Protein AF-A0A846U2E6-F1 (afdb_monomer)

InterPro domains:
  IPR003760 ABC transporter substrate-binding protein PnrA-like [PF02608] (39-214)
  IPR050957 BMP Lipoprotein [PTHR34296] (27-213)

Nearest PDB structures (foldseek):
  3l6u-assembly1_B  TM=7.140E-01  e=3.338E-03  Exiguobacterium sibiricum 255-15
  6dsp-assembly2_B  TM=6.773E-01  e=1.179E-02  Clostridium saccharobutylicum DSM 13864
  2fn9-assembly2_B  TM=6.411E-01  e=2.735E-02  Thermotoga maritima MSB8
  8dht-assembly2_B  TM=3.449E-01  e=3.215E-01  Archaeoglobus fulgidus
  7qsv-assembly1_B  TM=4.356E-01  e=1.069E+00  synthetic construct

Structure (mmCIF, N/CA/C/O backbone):
data_AF-A0A846U2E6-F1
#
_entry.id   AF-A0A846U2E6-F1
#
loop_
_atom_site.group_PDB
_atom_site.id
_atom_site.type_symbol
_atom_site.label_atom_id
_atom_site.label_alt_id
_atom_site.label_comp_id
_atom_site.label_asym_id
_atom_site.label_entity_id
_atom_site.label_seq_id
_atom_site.pdbx_PDB_ins_code
_atom_site.Cartn_x
_atom_site.Cartn_y
_atom_site.Cartn_z
_atom_site.occupancy
_atom_site.B_iso_or_equiv
_atom_site.auth_seq_id
_atom_site.auth_comp_id
_atom_site.auth_asym_id
_atom_site.auth_atom_id
_atom_site.pdbx_PDB_model_num
ATOM 1 N N . MET A 1 1 ? -52.798 17.892 49.809 1.00 49.16 1 MET A N 1
ATOM 2 C CA . MET A 1 1 ? -51.931 18.280 48.667 1.00 49.16 1 MET A CA 1
ATOM 3 C C . MET A 1 1 ? -50.454 17.887 48.828 1.00 49.16 1 MET A C 1
ATOM 5 O O . MET A 1 1 ? -49.916 17.294 47.905 1.00 49.16 1 MET A O 1
ATOM 9 N N . ARG A 1 2 ? -49.798 18.09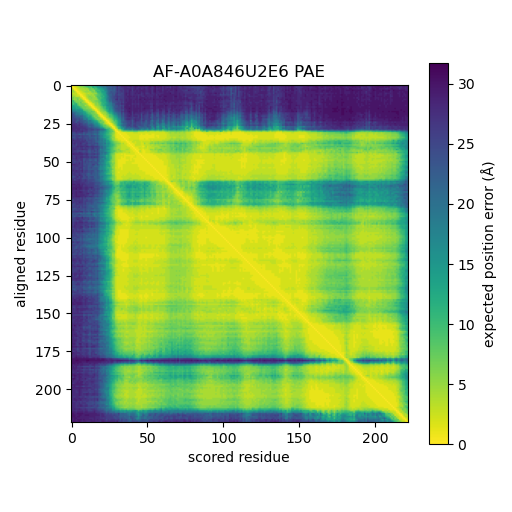0 49.987 1.00 46.62 2 ARG A N 1
ATOM 10 C CA . ARG A 1 2 ? -48.380 17.694 50.210 1.00 46.62 2 ARG A CA 1
ATOM 11 C C . ARG A 1 2 ? -48.045 16.201 50.017 1.00 46.62 2 ARG A C 1
ATOM 13 O O . ARG A 1 2 ? -46.915 15.882 49.673 1.00 46.62 2 ARG A O 1
ATOM 20 N N . LYS A 1 3 ? -49.000 15.287 50.231 1.00 46.47 3 LYS A N 1
ATOM 21 C CA . LYS A 1 3 ? -48.787 13.835 50.045 1.00 46.47 3 LYS A CA 1
ATOM 22 C C . LYS A 1 3 ? -48.850 13.397 48.571 1.00 46.47 3 LYS A C 1
ATOM 24 O O . LYS A 1 3 ? -48.149 12.470 48.199 1.00 46.47 3 LYS A O 1
ATOM 29 N N . ILE A 1 4 ? -49.607 14.113 47.735 1.00 55.41 4 ILE A N 1
ATOM 30 C CA . ILE A 1 4 ? -49.732 13.836 46.292 1.00 55.41 4 ILE A CA 1
ATOM 31 C C . ILE A 1 4 ? -48.474 14.316 45.550 1.00 55.41 4 ILE A C 1
ATOM 33 O O . ILE A 1 4 ? -47.939 13.599 44.71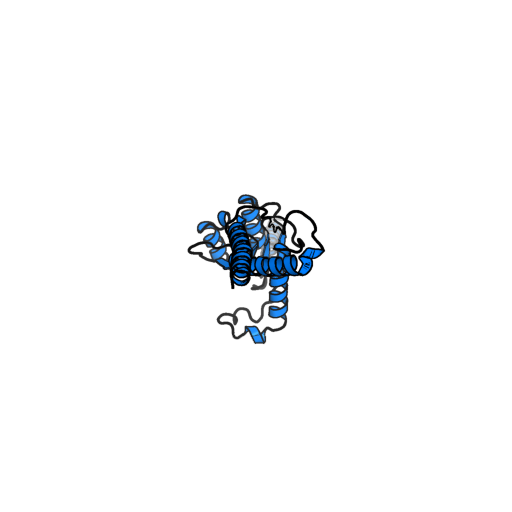3 1.00 55.41 4 ILE A O 1
ATOM 37 N N . PHE A 1 5 ? -47.917 15.467 45.946 1.00 53.50 5 PHE A N 1
ATOM 38 C CA . PHE A 1 5 ? -46.665 15.984 45.376 1.00 53.50 5 PHE A CA 1
ATOM 39 C C . PHE A 1 5 ? -45.440 15.093 45.654 1.00 53.50 5 PHE A C 1
ATOM 41 O O . PHE A 1 5 ? -44.561 14.990 44.805 1.00 53.50 5 PHE A O 1
ATOM 48 N N . LYS A 1 6 ? -45.392 14.404 46.806 1.00 52.31 6 LYS A N 1
ATOM 49 C CA . LYS A 1 6 ? -44.307 13.454 47.119 1.00 52.31 6 LYS A CA 1
ATOM 50 C C . LYS A 1 6 ? -44.370 12.171 46.283 1.00 52.31 6 LYS A C 1
ATOM 52 O O . LYS A 1 6 ? -43.321 11.624 45.965 1.00 52.31 6 LYS A O 1
ATOM 57 N N . LEU A 1 7 ? -45.572 11.722 45.916 1.00 51.53 7 LEU A N 1
ATOM 58 C CA . LEU A 1 7 ? -45.792 10.547 45.060 1.00 51.53 7 LEU A CA 1
ATOM 59 C C . LEU A 1 7 ? -45.464 10.835 43.584 1.00 51.53 7 LEU A C 1
ATOM 61 O O . LEU A 1 7 ? -44.886 9.989 42.903 1.00 51.53 7 LEU A O 1
ATOM 65 N N . LEU A 1 8 ? -45.746 12.052 43.102 1.00 52.00 8 LEU A N 1
ATOM 66 C CA . LEU A 1 8 ? -45.349 12.471 41.753 1.00 52.00 8 LEU A CA 1
ATOM 67 C C . LEU A 1 8 ? -43.832 12.687 41.612 1.00 52.00 8 LEU A C 1
ATOM 69 O O . LEU A 1 8 ? -43.279 12.363 40.564 1.00 52.00 8 LEU A O 1
ATOM 73 N N . SER A 1 9 ? -43.129 13.152 42.655 1.00 52.81 9 SER A N 1
ATOM 74 C CA . SER A 1 9 ? -41.672 13.359 42.570 1.00 52.81 9 SER A CA 1
ATOM 75 C C . SER A 1 9 ? -40.858 12.060 42.638 1.00 52.81 9 SER A C 1
ATOM 77 O O . SER A 1 9 ? -39.769 12.005 42.078 1.00 52.81 9 SER A O 1
ATOM 79 N N . THR A 1 10 ? -41.364 11.005 43.289 1.00 49.44 10 THR A N 1
ATOM 80 C CA . THR A 1 10 ? -40.702 9.681 43.296 1.00 49.44 10 THR A CA 1
ATOM 81 C C . THR A 1 10 ? -40.944 8.903 42.004 1.00 49.44 10 THR A C 1
ATOM 83 O O . THR A 1 10 ? -40.082 8.134 41.587 1.00 49.44 10 THR A O 1
ATOM 86 N N . SER A 1 11 ? -42.062 9.157 41.319 1.00 49.09 11 SER A N 1
ATOM 87 C CA . SER A 1 11 ? -42.380 8.504 40.042 1.00 49.09 11 SER A CA 1
ATOM 88 C C . SER A 1 11 ? -41.554 9.053 38.867 1.00 49.09 11 SER A C 1
ATOM 90 O O . SER A 1 11 ? -41.282 8.321 37.922 1.00 49.09 11 SER A O 1
ATOM 92 N N . LEU A 1 12 ? -41.084 10.307 38.936 1.00 50.22 12 LEU A N 1
ATOM 93 C CA . LEU A 1 12 ? -40.265 10.918 37.875 1.00 50.22 12 LEU A CA 1
ATOM 94 C C . LEU A 1 12 ? -38.784 10.484 37.904 1.00 50.22 12 LEU A C 1
ATOM 96 O O . LEU A 1 12 ? -38.101 10.547 36.884 1.00 50.22 12 LEU A O 1
ATOM 100 N N . VAL A 1 13 ? -38.285 10.026 39.059 1.00 50.12 13 VAL A N 1
ATOM 101 C CA . VAL A 1 13 ? -36.900 9.533 39.212 1.00 50.12 13 VAL A CA 1
ATOM 102 C C . VAL A 1 13 ? -36.778 8.062 38.797 1.00 50.12 13 VAL A C 1
ATOM 104 O O . VAL A 1 13 ? -35.720 7.647 38.341 1.00 50.12 13 VAL A O 1
ATOM 107 N N . LEU A 1 14 ? -37.865 7.285 38.865 1.00 47.09 14 LEU A N 1
ATOM 108 C CA . LEU A 1 14 ? -37.882 5.873 38.456 1.00 47.09 14 LEU A CA 1
ATOM 109 C C . LEU A 1 14 ? -38.131 5.654 36.953 1.00 47.09 14 LEU A C 1
ATOM 111 O O . LEU A 1 14 ? -37.954 4.540 36.471 1.00 47.09 14 LEU A O 1
ATOM 115 N N . LEU A 1 15 ? -38.508 6.697 36.205 1.00 47.62 15 LEU A N 1
ATOM 116 C CA . LEU A 1 15 ? -38.723 6.627 34.751 1.00 47.62 15 LEU A CA 1
ATOM 117 C C . LEU A 1 15 ? -37.489 7.011 33.914 1.00 47.62 15 LEU A C 1
ATOM 119 O O . LEU A 1 15 ? -37.517 6.842 32.701 1.00 47.62 15 LEU A O 1
ATOM 123 N N . ASN A 1 16 ? -36.402 7.485 34.535 1.00 48.28 16 ASN A N 1
ATOM 124 C CA . ASN A 1 16 ? -35.170 7.876 33.831 1.00 48.28 16 ASN A CA 1
ATOM 125 C C . 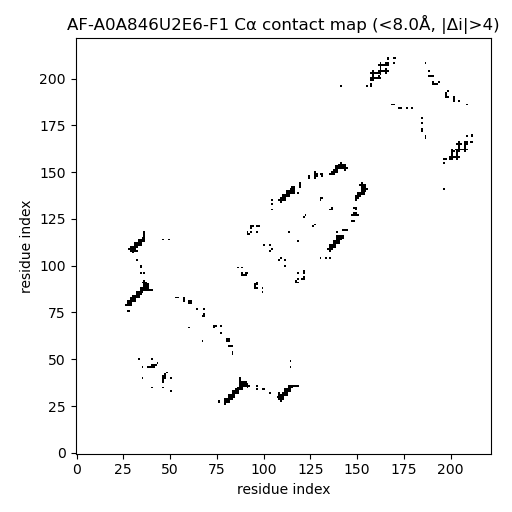ASN A 1 16 ? -34.015 6.865 33.970 1.00 48.28 16 ASN A C 1
ATOM 127 O O . ASN A 1 16 ? -32.921 7.116 33.471 1.00 48.28 16 ASN A O 1
ATOM 131 N N . SER A 1 17 ? -34.228 5.722 34.627 1.00 48.72 17 SER A N 1
ATOM 132 C CA . SER A 1 17 ? -33.143 4.786 34.968 1.00 48.72 17 SER A CA 1
ATOM 133 C C . SER A 1 17 ? -32.901 3.665 33.954 1.00 48.72 17 SER A C 1
ATOM 135 O O . SER A 1 17 ? -31.976 2.881 34.149 1.00 48.72 17 SER A O 1
ATOM 137 N N . SER A 1 18 ? -33.693 3.553 32.885 1.00 46.00 18 SER A N 1
ATOM 138 C CA . SER A 1 18 ? -33.676 2.337 32.063 1.00 46.00 18 SER A CA 1
ATOM 139 C C . SER A 1 18 ? -33.960 2.623 30.594 1.00 46.00 18 SER A C 1
ATOM 141 O O . SER A 1 18 ? -35.022 2.266 30.116 1.00 46.00 18 SER A O 1
ATOM 143 N N . ILE A 1 19 ? -33.038 3.302 29.908 1.00 49.22 19 ILE A N 1
ATOM 144 C CA . ILE A 1 19 ? -32.573 3.041 28.527 1.00 49.22 19 ILE A CA 1
ATOM 145 C C . ILE A 1 19 ? -31.334 3.942 28.357 1.00 49.22 19 ILE A C 1
ATOM 147 O O . ILE A 1 19 ? -31.306 4.903 27.598 1.00 49.22 19 ILE A O 1
ATOM 151 N N . VAL A 1 20 ? -30.253 3.647 29.081 1.00 47.56 20 VAL A N 1
ATOM 152 C CA . VAL A 1 20 ? -28.963 3.760 28.400 1.00 47.56 20 VAL A CA 1
ATOM 153 C C . VAL A 1 20 ? -28.915 2.470 27.607 1.00 47.56 20 VAL A C 1
ATOM 155 O O . VAL A 1 20 ? -28.553 1.420 28.133 1.00 47.56 20 VAL A O 1
ATOM 158 N N . LEU A 1 21 ? -29.377 2.527 26.355 1.00 42.00 21 LEU A N 1
ATOM 159 C CA . LEU A 1 21 ? -28.890 1.612 25.335 1.00 42.00 21 LEU A CA 1
ATOM 160 C C . LEU A 1 21 ? -27.384 1.877 25.284 1.00 42.00 21 LEU A C 1
ATOM 162 O O . LEU A 1 21 ? -26.895 2.648 24.463 1.00 42.00 21 LEU A O 1
ATOM 166 N N . VAL A 1 22 ? -26.644 1.264 26.212 1.00 47.69 22 VAL A N 1
ATOM 167 C CA . VAL A 1 22 ? -25.270 0.877 25.963 1.00 47.69 22 VAL A CA 1
ATOM 168 C C . VAL A 1 22 ? -25.448 -0.028 24.770 1.00 47.69 22 VAL A C 1
ATOM 170 O O . VAL A 1 22 ? -25.875 -1.173 24.912 1.00 47.69 22 VAL A O 1
ATOM 173 N N . GLY A 1 23 ? -25.311 0.557 23.581 1.00 38.62 23 GLY A N 1
ATOM 174 C CA . GLY A 1 23 ? -25.328 -0.177 22.344 1.00 38.62 23 GLY A CA 1
ATOM 175 C C . GLY A 1 23 ? -24.228 -1.197 22.507 1.00 38.62 23 GLY A C 1
ATOM 176 O O . GLY A 1 23 ? -23.053 -0.870 22.357 1.00 38.62 23 GLY A O 1
ATOM 177 N N . CYS A 1 24 ? -24.615 -2.410 22.890 1.00 41.31 24 CYS A N 1
ATOM 178 C CA . CYS A 1 24 ? -23.795 -3.588 22.794 1.00 41.31 24 CYS A CA 1
ATOM 179 C C . CYS A 1 24 ? -23.629 -3.763 21.287 1.00 41.31 24 CYS A C 1
ATOM 181 O O . CYS A 1 24 ? -24.402 -4.454 20.629 1.00 41.31 24 CYS A O 1
ATOM 183 N N . ARG A 1 25 ? -22.721 -2.969 20.702 1.00 46.69 25 ARG A N 1
ATOM 184 C CA . ARG A 1 25 ? -22.294 -3.149 19.328 1.00 46.69 25 ARG A CA 1
ATOM 185 C C . ARG A 1 25 ? -21.720 -4.555 19.344 1.00 46.69 25 ARG A C 1
ATOM 187 O O . ARG A 1 25 ? -20.780 -4.768 20.116 1.00 46.69 25 ARG A O 1
ATOM 194 N N . PRO A 1 26 ? -22.292 -5.510 18.592 1.00 45.91 26 PRO A N 1
ATOM 195 C CA . PRO A 1 26 ? -21.681 -6.819 18.477 1.00 45.91 26 PRO A CA 1
ATOM 196 C C . PRO A 1 26 ? -20.232 -6.560 18.089 1.00 45.91 26 PRO A C 1
ATOM 198 O O . PRO A 1 26 ? -19.958 -5.877 17.101 1.00 45.91 26 PRO A O 1
ATOM 201 N N . THR A 1 27 ? -19.307 -6.966 18.950 1.00 46.72 27 THR A N 1
ATOM 202 C CA . THR A 1 27 ? -17.883 -6.816 18.690 1.00 46.72 27 THR A CA 1
ATOM 203 C C . THR A 1 27 ? -17.609 -7.634 17.445 1.00 46.72 27 THR A C 1
ATOM 205 O O . THR A 1 27 ? -17.691 -8.853 17.493 1.00 46.72 27 THR A O 1
ATOM 208 N N . THR A 1 28 ? -17.405 -6.960 16.320 1.00 51.75 28 THR A N 1
ATOM 209 C CA . THR A 1 28 ? -16.946 -7.550 15.067 1.00 51.75 28 THR A CA 1
ATOM 210 C C . THR A 1 28 ? -15.437 -7.331 14.970 1.00 51.75 28 THR A C 1
ATOM 212 O O . THR A 1 28 ? -14.991 -6.217 15.245 1.00 51.75 28 THR A O 1
ATOM 215 N N . LEU A 1 29 ? -14.661 -8.300 14.463 1.00 54.62 29 LEU A N 1
ATOM 216 C CA . LEU A 1 29 ? -13.353 -8.042 13.825 1.00 54.62 29 LEU A CA 1
ATOM 217 C C . LEU A 1 29 ? -13.510 -6.932 12.817 1.00 54.62 29 LEU A C 1
ATOM 219 O O . LEU A 1 29 ? -12.576 -6.213 12.510 1.00 54.62 29 LEU A O 1
ATOM 223 N N . GLY A 1 30 ? -14.656 -6.974 12.149 1.00 60.66 30 GLY A N 1
ATOM 224 C CA . GLY A 1 30 ? -14.703 -6.797 10.726 1.00 60.66 30 GLY A CA 1
ATOM 225 C C . GLY A 1 30 ? -14.871 -5.377 10.285 1.00 60.66 30 GLY A C 1
ATOM 226 O O . GLY A 1 30 ? -15.331 -5.181 9.183 1.00 60.66 30 GLY A O 1
ATOM 227 N N . GLU A 1 31 ? -14.594 -4.383 11.108 1.00 86.88 31 GLU A N 1
ATOM 228 C CA . GLU A 1 31 ? -14.621 -3.014 10.614 1.00 86.88 31 GLU A CA 1
ATOM 229 C C . GLU A 1 31 ? -13.217 -2.686 10.104 1.00 86.88 31 GLU A C 1
ATOM 231 O O . GLU A 1 31 ? -12.382 -2.151 10.839 1.00 86.88 31 GLU A O 1
ATOM 236 N N . ILE A 1 32 ? -12.953 -3.073 8.853 1.00 93.81 32 ILE A N 1
ATOM 237 C CA . ILE A 1 32 ? -11.749 -2.687 8.119 1.00 93.81 32 ILE A CA 1
ATOM 238 C C . ILE A 1 32 ? -12.026 -1.342 7.459 1.00 93.81 32 ILE A C 1
ATOM 240 O O . ILE A 1 32 ? -13.013 -1.181 6.739 1.00 93.81 32 ILE A O 1
ATOM 244 N N . TRP A 1 33 ? -11.156 -0.375 7.714 1.00 97.31 33 TRP A N 1
ATOM 245 C CA . TRP A 1 33 ? -11.255 0.963 7.154 1.00 97.31 33 TRP A CA 1
ATOM 246 C C . TRP A 1 33 ? -10.040 1.257 6.293 1.00 97.31 33 TRP A C 1
ATOM 248 O O . TRP A 1 33 ? -8.928 1.274 6.804 1.00 97.31 33 TRP A O 1
ATOM 258 N N . ILE A 1 34 ? -10.246 1.522 5.009 1.00 97.94 34 ILE A N 1
ATOM 259 C CA . ILE A 1 34 ? -9.193 2.066 4.149 1.00 97.94 34 ILE A CA 1
ATOM 260 C C . ILE A 1 34 ? -9.187 3.583 4.293 1.00 97.94 34 ILE A C 1
ATOM 262 O O . ILE A 1 34 ? -10.234 4.224 4.230 1.00 97.94 34 ILE A O 1
ATOM 266 N N . ILE A 1 35 ? -8.016 4.175 4.461 1.00 98.12 35 ILE A N 1
ATOM 267 C CA . ILE A 1 35 ? -7.840 5.622 4.443 1.00 98.12 35 ILE A CA 1
ATOM 268 C C . ILE A 1 35 ? -6.746 5.917 3.429 1.00 98.12 35 ILE A C 1
ATOM 270 O O . ILE A 1 35 ? -5.630 5.423 3.580 1.00 98.12 35 ILE A O 1
ATOM 274 N N . THR A 1 36 ? -7.086 6.680 2.391 1.00 97.56 36 THR A N 1
ATOM 275 C CA . THR A 1 36 ? -6.106 7.137 1.397 1.00 97.56 36 THR A CA 1
ATOM 276 C C . THR A 1 36 ? -5.360 8.362 1.909 1.00 97.56 36 THR A C 1
ATOM 278 O O . THR A 1 36 ? -5.870 9.094 2.757 1.00 97.56 36 THR A O 1
ATOM 281 N N . GLU A 1 37 ? -4.183 8.642 1.359 1.00 93.75 37 GLU A N 1
ATOM 282 C CA . GLU A 1 37 ? -3.460 9.898 1.603 1.00 93.75 37 GLU A CA 1
ATOM 283 C C . GLU A 1 37 ? -3.847 11.046 0.652 1.00 93.75 37 GLU A C 1
ATOM 285 O O . GLU A 1 37 ? -3.135 12.045 0.539 1.00 93.75 37 GLU A O 1
ATOM 290 N N . GLY A 1 38 ? -4.953 10.889 -0.074 1.00 92.25 38 GLY A N 1
ATOM 291 C CA . GLY A 1 38 ? -5.354 11.758 -1.176 1.00 92.25 38 GLY A CA 1
ATOM 292 C C . GLY A 1 38 ? -5.791 10.963 -2.406 1.00 92.25 38 GLY A C 1
ATOM 293 O O . GLY A 1 38 ? -5.923 9.736 -2.366 1.00 92.25 38 GLY A O 1
ATOM 294 N N . GLY A 1 39 ? -5.989 11.678 -3.514 1.00 90.12 39 GLY A N 1
ATOM 295 C CA . GLY A 1 39 ? -6.326 11.089 -4.810 1.00 90.12 39 GLY A CA 1
ATOM 296 C C . GLY A 1 39 ? -7.768 10.586 -4.915 1.00 90.12 39 GLY A C 1
ATOM 297 O O . GLY A 1 39 ? -8.646 11.000 -4.162 1.00 90.12 39 GLY A O 1
ATOM 298 N N . ASP A 1 40 ? -7.996 9.707 -5.890 1.00 90.50 40 ASP A N 1
ATOM 299 C CA . ASP A 1 40 ? -9.271 9.022 -6.120 1.00 90.50 40 ASP A CA 1
ATOM 300 C C . ASP A 1 40 ? -9.127 7.548 -5.720 1.00 90.50 40 ASP A C 1
ATOM 302 O O . ASP A 1 40 ? -8.053 6.965 -5.853 1.00 90.50 40 ASP A O 1
ATOM 306 N N . LEU A 1 41 ? -10.203 6.947 -5.222 1.00 88.50 41 LEU A N 1
ATOM 307 C CA . LEU A 1 41 ? -10.264 5.522 -4.916 1.00 88.50 41 LEU A CA 1
ATOM 308 C C . LEU A 1 41 ? -10.341 4.662 -6.188 1.00 88.50 41 LEU A C 1
ATOM 310 O O . LEU A 1 41 ? -9.969 3.496 -6.156 1.00 88.50 41 LEU A O 1
ATOM 314 N N . PHE A 1 42 ? -10.800 5.237 -7.304 1.00 91.25 42 PHE A N 1
ATOM 315 C CA . PHE A 1 42 ? -10.941 4.564 -8.601 1.00 91.25 42 PHE A CA 1
ATOM 316 C C . PHE A 1 42 ? -9.909 5.064 -9.621 1.00 91.25 42 PHE A C 1
ATOM 318 O O . PHE A 1 42 ? -10.195 5.231 -10.809 1.00 91.25 42 PHE A O 1
ATOM 325 N N . ASP A 1 43 ? -8.690 5.321 -9.145 1.00 88.69 43 ASP A N 1
ATOM 326 C CA . ASP A 1 43 ? -7.575 5.885 -9.914 1.00 88.69 43 ASP A CA 1
ATOM 327 C C . ASP A 1 43 ? -6.999 4.948 -10.994 1.00 88.69 43 ASP A C 1
ATOM 329 O O . ASP A 1 43 ? -6.086 5.346 -11.721 1.00 88.69 43 ASP A O 1
ATOM 333 N N . LYS A 1 44 ? -7.523 3.717 -11.129 1.00 92.56 44 LYS A N 1
ATOM 334 C CA . LYS A 1 44 ? -6.996 2.644 -11.995 1.00 92.56 44 LYS A CA 1
ATOM 335 C C . LYS A 1 44 ? -5.531 2.305 -11.715 1.00 92.56 44 LYS A C 1
ATOM 337 O O . LYS A 1 44 ? -4.835 1.788 -12.590 1.00 92.56 44 LYS A O 1
ATOM 342 N N . ALA A 1 45 ? -5.066 2.620 -10.512 1.00 90.25 45 ALA A N 1
ATOM 343 C CA . ALA A 1 45 ? -3.688 2.483 -10.097 1.00 90.25 45 ALA A CA 1
ATOM 344 C C . ALA A 1 45 ? -3.643 2.066 -8.622 1.00 90.25 45 ALA A C 1
ATOM 346 O O . ALA A 1 45 ? -4.173 1.019 -8.257 1.00 90.25 45 ALA A O 1
ATOM 347 N N . PHE A 1 46 ? -2.959 2.835 -7.781 1.00 92.00 46 PHE A N 1
ATOM 348 C CA . PHE A 1 46 ? -2.562 2.405 -6.450 1.00 92.00 46 PHE A CA 1
ATOM 349 C C . PHE A 1 46 ? -3.748 2.279 -5.489 1.00 92.00 46 PHE A C 1
ATOM 351 O O . PHE A 1 46 ? -3.934 1.222 -4.884 1.00 92.00 46 PHE A O 1
ATOM 358 N N . ASN A 1 47 ? -4.577 3.321 -5.370 1.00 94.44 47 ASN A N 1
ATOM 359 C CA . ASN A 1 47 ? -5.680 3.317 -4.407 1.00 94.44 47 ASN A CA 1
ATOM 360 C C . ASN A 1 47 ? -6.732 2.262 -4.763 1.00 94.44 47 ASN A C 1
ATOM 362 O O . ASN A 1 47 ? -7.250 1.583 -3.872 1.00 94.44 47 ASN A O 1
ATOM 366 N N . GLN A 1 48 ? -7.009 2.090 -6.058 1.00 96.19 48 GLN A N 1
ATOM 367 C CA . GLN A 1 48 ? -7.946 1.074 -6.523 1.00 96.19 48 GLN A CA 1
ATOM 368 C C . GLN A 1 48 ? -7.462 -0.341 -6.180 1.00 96.19 48 GLN A C 1
ATOM 370 O O . GLN A 1 48 ? -8.249 -1.141 -5.684 1.00 96.19 48 GLN A O 1
ATOM 375 N N . GLN A 1 49 ? -6.171 -0.639 -6.354 1.00 96.06 49 GLN A N 1
ATOM 376 C CA . GLN A 1 49 ? -5.614 -1.952 -6.003 1.00 96.06 49 GLN A CA 1
ATOM 377 C C . GLN A 1 49 ? -5.691 -2.241 -4.497 1.00 96.06 49 GLN A C 1
ATOM 379 O O . GLN A 1 49 ? -5.962 -3.372 -4.093 1.00 96.06 49 GLN A O 1
ATOM 384 N N . VAL A 1 50 ? -5.515 -1.221 -3.647 1.00 96.62 50 VAL A N 1
ATOM 385 C CA . VAL A 1 50 ? -5.716 -1.370 -2.196 1.00 96.62 50 VAL A CA 1
ATOM 386 C C . VAL A 1 50 ? -7.176 -1.696 -1.871 1.00 96.62 50 VAL A C 1
ATOM 388 O O . VAL A 1 50 ? -7.434 -2.571 -1.037 1.00 96.62 50 VAL A O 1
ATOM 391 N N . LEU A 1 51 ? -8.131 -1.024 -2.524 1.00 96.19 51 LEU A N 1
ATOM 392 C CA . LEU A 1 51 ? -9.555 -1.308 -2.354 1.00 96.19 51 LEU A CA 1
ATOM 393 C C . LEU A 1 51 ? -9.897 -2.732 -2.795 1.00 96.19 51 LEU A C 1
ATOM 395 O O . LEU A 1 51 ? -10.472 -3.479 -2.006 1.00 96.19 51 LEU A O 1
ATOM 399 N N . GLU A 1 52 ? -9.529 -3.099 -4.020 1.00 96.88 52 GLU A N 1
ATOM 400 C CA . GLU A 1 52 ? -9.856 -4.392 -4.625 1.00 96.88 52 GLU A CA 1
ATOM 401 C C . GLU A 1 52 ? -9.269 -5.554 -3.818 1.00 96.88 52 GLU A C 1
ATOM 403 O O . GLU A 1 52 ? -9.995 -6.480 -3.467 1.00 96.88 52 GLU A O 1
ATOM 408 N N . GLY A 1 53 ? -7.994 -5.478 -3.420 1.00 95.19 53 GLY A N 1
ATOM 409 C CA . GLY A 1 53 ? -7.378 -6.518 -2.588 1.00 95.19 53 GLY A CA 1
ATOM 410 C C . GLY A 1 53 ? -8.034 -6.647 -1.209 1.00 95.19 53 GLY A C 1
ATOM 411 O O . GLY A 1 53 ? -8.172 -7.745 -0.669 1.00 95.19 53 GLY A O 1
ATOM 412 N N . SER A 1 54 ? -8.495 -5.533 -0.637 1.00 94.69 54 SER A N 1
ATOM 413 C CA . SER A 1 54 ? -9.208 -5.561 0.642 1.00 94.69 54 SER A CA 1
ATOM 414 C C . SER A 1 54 ? -10.638 -6.102 0.499 1.00 94.69 54 SER A C 1
ATOM 416 O O . SER A 1 54 ? -11.133 -6.765 1.411 1.00 94.69 54 SER A O 1
ATOM 418 N N . GLN A 1 55 ? -11.307 -5.838 -0.626 1.00 94.69 55 GLN A N 1
ATOM 419 C CA . GLN A 1 55 ? -12.616 -6.409 -0.951 1.00 94.69 55 GLN A CA 1
ATOM 420 C C . GLN A 1 55 ? -12.515 -7.919 -1.161 1.00 94.69 55 GLN A C 1
ATOM 422 O O . GLN A 1 55 ? -13.264 -8.655 -0.522 1.00 94.69 55 GLN A O 1
ATOM 427 N N . ASP A 1 56 ? -11.538 -8.373 -1.946 1.00 93.62 56 ASP A N 1
ATOM 428 C CA . ASP A 1 56 ? -11.263 -9.795 -2.172 1.00 93.62 56 ASP A CA 1
ATOM 429 C C . ASP A 1 56 ? -10.996 -10.534 -0.853 1.00 93.62 56 ASP A C 1
ATOM 431 O O . ASP A 1 56 ? -11.568 -11.599 -0.597 1.00 93.62 56 ASP A O 1
ATOM 435 N N . PHE A 1 57 ? -10.223 -9.923 0.057 1.00 90.12 57 PHE A N 1
ATOM 436 C CA . PHE A 1 57 ? -10.050 -10.457 1.407 1.00 90.12 57 PHE A CA 1
ATOM 437 C C . PHE A 1 57 ? -11.384 -10.588 2.145 1.00 90.12 57 PHE A C 1
ATOM 439 O O . PHE A 1 57 ? -11.660 -11.645 2.703 1.00 90.12 57 PHE A O 1
ATOM 446 N N . VAL A 1 58 ? -12.217 -9.542 2.179 1.00 90.62 58 VAL A N 1
ATOM 447 C CA . VAL A 1 58 ? -13.501 -9.567 2.900 1.00 90.62 58 VAL A CA 1
ATOM 448 C C . VAL A 1 58 ? -14.459 -10.604 2.314 1.00 90.62 58 VAL A C 1
ATOM 450 O O . VAL A 1 58 ? -15.127 -11.314 3.069 1.00 90.62 58 VAL A O 1
ATOM 453 N N . GLU A 1 59 ? -14.529 -10.708 0.990 1.00 90.88 59 GLU A N 1
ATOM 454 C CA . GLU A 1 59 ? -15.355 -11.686 0.284 1.00 90.88 59 GLU A CA 1
ATOM 455 C C . GLU A 1 59 ? -14.891 -13.108 0.589 1.00 90.88 59 GLU A C 1
ATOM 457 O O . GLU A 1 59 ? -15.676 -13.921 1.085 1.00 90.88 59 GLU A O 1
ATOM 462 N N . THR A 1 60 ? -13.598 -13.377 0.408 1.00 87.06 60 THR A N 1
ATOM 463 C CA . THR A 1 60 ? -12.985 -14.673 0.713 1.00 87.06 60 THR A CA 1
ATOM 464 C C . THR A 1 60 ? -13.154 -15.031 2.185 1.00 87.06 60 THR A C 1
ATOM 466 O O . THR A 1 60 ? -13.532 -16.158 2.508 1.00 87.06 60 THR A O 1
ATOM 469 N N . PHE A 1 61 ? -12.936 -14.069 3.083 1.00 85.25 61 PHE A N 1
ATOM 470 C CA . PHE A 1 61 ? -13.067 -14.253 4.523 1.00 85.25 61 PHE A CA 1
ATOM 471 C C . PHE A 1 61 ? -14.488 -14.655 4.909 1.00 85.25 61 PHE A C 1
ATOM 473 O O . PHE A 1 61 ? -14.697 -15.564 5.710 1.00 85.25 61 PHE A O 1
ATOM 480 N N . ASN A 1 62 ? -15.485 -13.974 4.346 1.00 87.25 62 ASN A N 1
ATOM 481 C CA . ASN A 1 62 ? -16.878 -14.232 4.675 1.00 87.25 62 ASN A CA 1
ATOM 482 C C . ASN A 1 62 ? -17.406 -15.520 4.030 1.00 87.25 62 ASN A C 1
ATOM 484 O O . ASN A 1 62 ? -18.229 -16.188 4.657 1.00 87.25 62 ASN A O 1
ATOM 488 N N . ALA A 1 63 ? -16.944 -15.864 2.824 1.00 87.81 63 ALA A N 1
ATOM 489 C CA . ALA A 1 63 ? -17.382 -17.046 2.085 1.00 87.81 63 ALA A CA 1
ATOM 490 C C . ALA A 1 63 ? -16.723 -18.347 2.573 1.00 87.81 63 ALA A C 1
ATOM 492 O O . ALA A 1 63 ? -17.384 -19.379 2.638 1.00 87.81 63 ALA A O 1
ATOM 493 N N . ASN A 1 64 ? -15.440 -18.307 2.947 1.00 81.56 64 ASN A N 1
ATOM 494 C CA . ASN A 1 64 ? -14.620 -19.501 3.180 1.00 81.56 64 ASN A CA 1
ATOM 495 C C . ASN A 1 64 ? -14.098 -19.589 4.619 1.00 81.56 64 ASN A C 1
ATOM 497 O O . ASN A 1 64 ? -12.907 -19.801 4.851 1.00 81.56 64 ASN A O 1
ATOM 501 N N . ARG A 1 65 ? -14.989 -19.449 5.608 1.00 74.50 65 ARG A N 1
ATOM 502 C CA . ARG A 1 65 ? -14.611 -19.404 7.035 1.00 74.50 65 ARG A CA 1
ATOM 503 C C . ARG A 1 65 ? -13.872 -20.639 7.549 1.00 74.50 65 ARG A C 1
ATOM 505 O O . ARG A 1 65 ? -13.073 -20.522 8.472 1.00 74.50 65 ARG A O 1
ATOM 512 N N . GLU A 1 66 ? -14.114 -21.799 6.950 1.00 72.19 66 GLU A N 1
ATOM 513 C CA . GLU A 1 66 ? -13.425 -23.050 7.293 1.00 72.19 66 GLU A CA 1
ATOM 514 C C . GLU A 1 66 ? -11.975 -23.090 6.783 1.00 72.19 66 GLU A C 1
ATOM 516 O O . GLU A 1 66 ? -11.122 -23.737 7.380 1.00 72.19 66 GLU A O 1
ATOM 521 N N . VAL A 1 67 ? -11.647 -22.371 5.703 1.00 67.88 67 VAL A N 1
ATOM 522 C CA . VAL A 1 67 ? -10.272 -22.337 5.167 1.00 67.88 67 VAL A CA 1
ATOM 523 C C . VAL A 1 67 ? -9.354 -21.540 6.095 1.00 67.88 67 VAL A C 1
ATOM 525 O O . VAL A 1 67 ? -8.203 -21.906 6.334 1.00 67.88 67 VAL A O 1
ATOM 528 N N . ILE A 1 68 ? -9.888 -20.463 6.662 1.00 70.62 68 ILE A N 1
ATOM 529 C CA . ILE A 1 68 ? -9.181 -19.550 7.565 1.00 70.62 68 ILE A CA 1
ATOM 530 C C . ILE A 1 68 ? -9.218 -19.992 9.032 1.00 70.62 68 ILE A C 1
ATOM 532 O O . ILE A 1 68 ? -8.457 -19.452 9.833 1.00 70.62 68 ILE A O 1
ATOM 536 N N . SER A 1 69 ? -10.008 -21.012 9.393 1.00 71.19 69 SER A N 1
ATOM 537 C CA . SER A 1 69 ? -10.065 -21.519 10.772 1.00 71.19 69 SER A CA 1
ATOM 538 C C . SER A 1 69 ? -8.776 -22.175 11.256 1.00 71.19 69 SER A C 1
ATOM 540 O O . SER A 1 69 ? -8.619 -22.380 12.453 1.00 71.19 69 SER A O 1
ATOM 542 N N . ASN A 1 70 ? -7.846 -22.472 10.347 1.00 75.56 70 ASN A N 1
ATOM 543 C CA . ASN A 1 70 ? -6.529 -23.011 10.682 1.00 75.56 70 ASN A CA 1
ATOM 544 C C . ASN A 1 70 ? -5.488 -21.921 10.999 1.00 75.56 70 ASN A C 1
ATOM 546 O O . ASN A 1 70 ? -4.346 -22.245 11.326 1.00 75.56 70 ASN A O 1
ATOM 550 N N . ILE A 1 71 ? -5.841 -20.634 10.885 1.00 74.94 71 ILE A N 1
ATOM 551 C CA . ILE A 1 71 ? -4.945 -19.526 11.235 1.00 74.94 71 ILE A CA 1
ATOM 552 C C . ILE A 1 71 ? -4.924 -19.375 12.767 1.00 74.94 71 ILE A C 1
ATOM 554 O O . ILE A 1 71 ? -5.978 -19.153 13.363 1.00 74.94 71 ILE A O 1
ATOM 558 N N . PRO A 1 72 ? -3.752 -19.439 13.430 1.00 76.19 72 PRO A N 1
ATOM 559 C CA . PRO A 1 72 ? -3.671 -19.278 14.880 1.00 76.19 72 PRO A CA 1
ATOM 560 C C . PRO A 1 72 ? -4.313 -17.969 15.369 1.00 76.19 72 PRO A C 1
ATOM 562 O O . PRO A 1 72 ? -3.966 -16.884 14.899 1.00 76.19 72 PRO A O 1
ATOM 565 N N . GLY A 1 73 ? -5.228 -18.061 16.341 1.00 70.62 73 GLY A N 1
ATOM 566 C CA . GLY A 1 73 ? -5.919 -16.901 16.914 1.00 70.62 73 GLY A CA 1
ATOM 567 C C . GLY A 1 73 ? -7.165 -16.463 16.138 1.00 70.62 73 GLY A C 1
ATOM 568 O O . GLY A 1 73 ? -7.685 -15.372 16.393 1.00 70.62 73 GLY A O 1
ATOM 569 N N . PHE A 1 74 ? -7.643 -17.292 15.208 1.00 73.44 74 PHE A N 1
ATOM 570 C CA . PHE A 1 74 ? -8.878 -17.089 14.451 1.00 73.44 74 PHE A CA 1
ATOM 571 C C . PHE A 1 74 ? -10.145 -17.474 15.233 1.00 73.44 74 PHE A C 1
ATOM 573 O O . PHE A 1 74 ? -11.251 -17.056 14.909 1.00 73.44 74 PHE A O 1
ATOM 580 N N . GLU A 1 75 ? -10.021 -18.243 16.306 1.00 75.12 75 GLU A N 1
ATOM 581 C CA . GLU A 1 75 ? -11.141 -18.802 17.065 1.00 75.12 75 GLU A CA 1
ATOM 582 C C . GLU A 1 75 ? -12.037 -17.717 17.672 1.00 75.12 75 GLU A C 1
ATOM 584 O O . GLU A 1 75 ? -13.256 -17.868 17.707 1.00 75.12 75 GLU A O 1
ATOM 589 N N . GLN A 1 76 ? -11.442 -16.593 18.081 1.00 72.56 76 GLN A N 1
ATOM 590 C CA . GLN A 1 76 ? -12.146 -15.391 18.558 1.00 72.56 76 GLN A CA 1
ATOM 591 C C . GLN A 1 76 ? -12.948 -14.680 17.454 1.00 72.56 76 GLN A C 1
ATOM 593 O O . GLN A 1 76 ? -13.744 -13.784 17.734 1.00 72.56 76 GLN A O 1
ATOM 598 N N . TRP A 1 77 ? -12.737 -15.077 16.200 1.00 74.25 77 TRP A N 1
ATOM 599 C CA . TRP A 1 77 ? -13.142 -14.342 15.018 1.00 74.25 77 TRP A CA 1
ATOM 600 C C . TRP A 1 77 ? -14.051 -15.102 14.051 1.00 74.25 77 TRP A C 1
ATOM 602 O O . TRP A 1 77 ? -14.715 -14.494 13.206 1.00 74.25 77 TRP A O 1
ATOM 612 N N . LYS A 1 78 ? -14.141 -16.420 14.225 1.00 72.56 78 LYS A N 1
ATOM 613 C CA . LYS A 1 78 ? -14.895 -17.344 13.375 1.00 72.56 78 LYS A CA 1
ATOM 614 C C . LYS A 1 78 ? -16.360 -16.956 13.141 1.00 72.56 78 LYS A C 1
ATOM 616 O O . LYS A 1 78 ? -16.855 -17.162 12.040 1.00 72.56 78 LYS A O 1
ATOM 621 N N . ASP A 1 79 ? -17.021 -16.317 14.107 1.00 75.50 79 ASP A N 1
ATOM 622 C CA . ASP A 1 79 ? -18.458 -16.000 14.042 1.00 75.50 79 ASP A CA 1
ATOM 623 C C . ASP A 1 79 ? -18.752 -14.540 13.643 1.00 75.50 79 ASP A C 1
ATOM 625 O O . ASP A 1 79 ? -19.902 -14.102 13.628 1.00 75.50 79 ASP A O 1
ATOM 629 N N . GLN A 1 80 ? -17.724 -13.746 13.326 1.00 79.38 80 GLN A N 1
ATOM 630 C CA . GLN A 1 80 ? -17.865 -12.307 13.096 1.00 79.38 80 GLN A CA 1
ATOM 631 C C . GLN A 1 80 ? -17.612 -11.955 11.621 1.00 79.38 80 GLN A C 1
ATOM 633 O O . GLN A 1 80 ? -16.562 -12.307 11.087 1.00 79.38 80 GLN A O 1
ATOM 638 N N . PRO A 1 81 ? -18.546 -11.304 10.902 1.00 84.25 81 PRO A N 1
ATOM 639 C CA . PRO A 1 81 ? -18.333 -10.885 9.515 1.00 84.25 81 PRO A CA 1
ATOM 640 C C . PRO A 1 81 ? -17.285 -9.797 9.387 1.00 84.25 81 PRO A C 1
ATOM 642 O O . PRO A 1 81 ? -17.261 -8.867 10.191 1.00 84.25 81 PRO A O 1
ATOM 645 N N . ALA A 1 82 ? -16.472 -9.916 8.337 1.00 88.19 82 ALA A N 1
ATOM 646 C CA . ALA A 1 82 ? -15.627 -8.847 7.843 1.00 88.19 82 ALA A CA 1
ATOM 647 C C . ALA A 1 82 ? -16.460 -7.887 6.983 1.00 88.19 82 ALA A C 1
ATOM 649 O O . ALA A 1 82 ? -17.390 -8.292 6.284 1.00 88.19 82 ALA A O 1
ATOM 650 N N . ARG A 1 83 ? -16.157 -6.599 7.066 1.00 91.38 83 ARG A N 1
ATOM 651 C CA . ARG A 1 83 ? -16.775 -5.504 6.324 1.00 91.38 83 ARG A CA 1
ATOM 652 C C . ARG A 1 83 ? -15.685 -4.506 5.973 1.00 91.38 83 ARG A C 1
ATOM 654 O O . ARG A 1 83 ? -14.682 -4.379 6.674 1.00 91.38 83 ARG A O 1
ATOM 661 N N . ILE A 1 84 ? -15.919 -3.770 4.901 1.00 94.44 84 ILE A N 1
ATOM 662 C CA . ILE A 1 84 ? -15.005 -2.730 4.468 1.00 94.44 84 ILE A CA 1
ATOM 663 C C . ILE A 1 84 ? -15.724 -1.398 4.353 1.00 94.44 84 ILE A C 1
ATOM 665 O O . ILE A 1 84 ? -16.862 -1.322 3.890 1.00 94.44 84 ILE A O 1
ATOM 669 N N . LYS A 1 85 ? -15.051 -0.353 4.816 1.00 96.12 85 LYS A N 1
ATOM 670 C CA . LYS A 1 85 ? -15.412 1.049 4.627 1.00 96.12 85 LYS A CA 1
ATOM 671 C C . LYS A 1 85 ? -14.158 1.796 4.204 1.00 96.12 85 LYS A C 1
ATOM 673 O O . LYS A 1 85 ? -13.045 1.295 4.359 1.00 96.12 85 LYS A O 1
ATOM 678 N N . TRP A 1 86 ? -14.329 2.997 3.680 1.00 97.06 86 TRP A N 1
ATOM 679 C CA . TRP A 1 86 ? -13.200 3.809 3.259 1.00 97.06 86 TRP A CA 1
ATOM 680 C C . TRP A 1 86 ? -13.438 5.290 3.518 1.00 97.06 86 TRP A C 1
ATOM 682 O O . TRP A 1 86 ? -14.575 5.762 3.550 1.00 97.06 86 TRP A O 1
ATOM 692 N N . ILE A 1 87 ? -12.339 6.018 3.687 1.00 97.38 87 ILE A N 1
ATOM 693 C CA . ILE A 1 87 ? -12.282 7.475 3.698 1.00 97.38 87 ILE A CA 1
ATOM 694 C C . ILE A 1 87 ? -11.273 7.879 2.630 1.00 97.38 87 ILE A C 1
ATOM 696 O O . ILE A 1 87 ? -10.097 7.524 2.705 1.00 97.38 87 ILE A O 1
ATOM 700 N N . ILE A 1 88 ? -11.737 8.644 1.645 1.00 96.81 88 ILE A N 1
ATOM 701 C CA . ILE A 1 88 ? -10.841 9.326 0.715 1.00 96.81 88 ILE A CA 1
ATOM 702 C C . ILE A 1 88 ? -10.376 10.582 1.440 1.00 96.81 88 ILE A C 1
ATOM 704 O O . ILE A 1 88 ? -11.181 11.484 1.688 1.00 96.81 88 ILE A O 1
ATOM 708 N N . SER A 1 89 ? -9.110 10.618 1.854 1.00 96.38 89 SER A N 1
ATOM 709 C CA . SER A 1 89 ? -8.597 11.824 2.495 1.00 96.38 89 SER A CA 1
ATOM 710 C C . SER A 1 89 ? -8.535 12.952 1.476 1.00 96.38 89 SER A C 1
ATOM 712 O O . SER A 1 89 ? -8.215 12.740 0.309 1.00 96.38 89 SER A O 1
ATOM 714 N N . LYS A 1 90 ? -8.837 14.172 1.922 1.00 92.81 90 LYS A N 1
ATOM 715 C CA . LYS A 1 90 ? -8.735 15.365 1.076 1.00 92.81 90 LYS A CA 1
ATOM 716 C C . LYS A 1 90 ? -7.292 15.597 0.613 1.00 92.81 90 LYS A C 1
ATOM 718 O O . LYS A 1 90 ? -7.055 16.039 -0.507 1.00 92.81 90 LYS A O 1
ATOM 723 N N . ASP A 1 91 ? -6.355 15.327 1.509 1.00 91.88 91 ASP A N 1
ATOM 724 C CA . ASP A 1 91 ? -4.921 15.507 1.346 1.00 91.88 91 ASP A CA 1
ATOM 725 C C . ASP A 1 91 ? -4.170 14.544 2.280 1.00 91.88 91 ASP A C 1
ATOM 727 O O . ASP A 1 91 ? -4.770 13.841 3.101 1.00 91.88 91 ASP A O 1
ATOM 731 N N . GLY A 1 92 ? -2.848 14.504 2.146 1.00 91.56 92 GLY A N 1
ATOM 732 C CA . GLY A 1 92 ? -1.970 13.701 2.994 1.00 91.56 92 GLY A CA 1
ATOM 733 C C . GLY A 1 92 ? -1.400 14.491 4.169 1.00 91.56 92 GLY A C 1
ATOM 734 O O . GLY A 1 92 ? -0.307 14.171 4.631 1.00 91.56 92 GLY A O 1
ATOM 735 N N . GLU A 1 93 ? -2.079 15.558 4.603 1.00 95.88 93 GLU A N 1
ATOM 736 C CA . GLU A 1 93 ? -1.623 16.376 5.724 1.00 95.88 93 GLU A CA 1
ATOM 737 C C . GLU A 1 93 ? -1.856 15.661 7.055 1.00 95.88 93 GLU A C 1
ATOM 739 O O . GLU A 1 93 ? -2.890 15.027 7.286 1.00 95.88 93 GLU A O 1
ATOM 744 N N . LEU A 1 94 ? -0.900 15.819 7.972 1.00 95.81 94 LEU A N 1
ATOM 745 C CA . LEU A 1 94 ? -0.871 15.143 9.271 1.00 95.81 94 LEU A CA 1
ATOM 746 C C . LEU A 1 94 ? -2.206 15.235 10.028 1.00 95.81 94 LEU A C 1
ATOM 748 O O . LEU A 1 94 ? -2.742 14.223 10.481 1.00 95.81 94 LEU A O 1
ATOM 752 N N . ALA A 1 95 ? -2.745 16.451 10.154 1.00 96.31 95 ALA A N 1
ATOM 753 C CA . ALA A 1 95 ? -3.976 16.703 10.897 1.00 96.31 95 ALA A CA 1
ATOM 754 C C . ALA A 1 95 ? -5.192 16.036 10.238 1.00 96.31 95 ALA A C 1
ATOM 756 O O . ALA A 1 95 ? -6.038 15.472 10.934 1.00 96.31 95 ALA A O 1
ATOM 757 N N . THR A 1 96 ? -5.263 16.060 8.904 1.00 97.62 96 THR A N 1
ATOM 758 C CA . THR A 1 96 ? -6.340 15.421 8.139 1.00 97.62 96 THR A CA 1
ATOM 759 C C . THR A 1 96 ? -6.310 13.911 8.349 1.00 97.62 96 THR A C 1
ATOM 761 O O . THR A 1 96 ? -7.332 13.310 8.686 1.00 97.62 96 THR A O 1
ATOM 764 N N . LEU A 1 97 ? -5.130 13.297 8.234 1.00 98.12 97 LEU A N 1
ATOM 765 C CA . LEU A 1 97 ? -4.964 11.855 8.407 1.00 98.12 97 LEU A CA 1
ATOM 766 C C . LEU A 1 97 ? -5.306 11.408 9.832 1.00 98.12 97 LEU A C 1
ATOM 768 O O . LEU A 1 97 ? -6.089 10.476 10.007 1.00 98.12 97 LEU A O 1
ATOM 772 N N . GLN A 1 98 ? -4.804 12.106 10.855 1.00 96.94 98 GLN A N 1
ATOM 773 C CA . GLN A 1 98 ? -5.137 11.799 12.250 1.00 96.94 98 GLN A CA 1
ATOM 774 C C . GLN A 1 98 ? -6.634 11.965 12.542 1.00 96.94 98 GLN A C 1
ATOM 776 O O . GLN A 1 98 ? -7.219 11.148 13.257 1.00 96.94 98 GLN A O 1
ATOM 781 N N . ASN A 1 99 ? -7.280 12.980 11.964 1.00 97.81 99 ASN A N 1
ATOM 782 C CA . ASN A 1 99 ? -8.726 13.140 12.069 1.00 97.81 99 ASN A CA 1
ATOM 783 C C . ASN A 1 99 ? -9.483 11.966 11.423 1.00 97.81 99 ASN A C 1
ATOM 785 O O . ASN A 1 99 ? -10.433 11.452 12.010 1.00 97.81 99 ASN A O 1
ATOM 789 N N . ASN A 1 100 ? -9.038 11.483 10.263 1.00 98.31 100 ASN A N 1
ATOM 790 C CA . ASN A 1 100 ? -9.646 10.320 9.614 1.00 98.31 100 ASN A CA 1
ATOM 791 C C . ASN A 1 100 ? -9.470 9.039 10.445 1.00 98.31 100 ASN A C 1
ATOM 793 O O . ASN A 1 100 ? -10.404 8.241 10.538 1.00 98.31 100 ASN A O 1
ATOM 797 N N . TYR A 1 101 ? -8.321 8.861 11.108 1.00 98.00 101 TYR A N 1
ATOM 798 C CA . TYR A 1 101 ? -8.108 7.747 12.041 1.00 98.00 101 TYR A CA 1
ATOM 799 C C . TYR A 1 101 ? -9.093 7.804 13.213 1.00 98.00 101 TYR A C 1
ATOM 801 O O . TYR A 1 101 ? -9.686 6.785 13.573 1.00 98.00 101 TYR A O 1
ATOM 809 N N . ASN A 1 102 ? -9.325 9.004 13.760 1.00 97.25 102 ASN A N 1
ATOM 810 C CA . ASN A 1 102 ? -10.298 9.214 14.829 1.00 97.25 102 ASN A CA 1
ATOM 811 C C . ASN A 1 102 ? -11.707 8.847 14.349 1.00 97.25 102 ASN A C 1
ATOM 813 O O . ASN A 1 102 ? -12.399 8.089 15.024 1.00 97.25 102 ASN A O 1
ATOM 817 N N . ILE A 1 103 ? -12.119 9.329 13.169 1.00 97.00 103 ILE A N 1
ATOM 818 C CA . ILE A 1 103 ? -13.426 9.012 12.572 1.00 97.00 103 ILE A CA 1
ATOM 819 C C . ILE A 1 103 ? -13.604 7.496 12.435 1.00 97.00 103 ILE A C 1
ATOM 821 O O . ILE A 1 103 ? -14.609 6.960 12.902 1.00 97.00 103 ILE A O 1
ATOM 825 N N . ALA A 1 104 ? -12.629 6.802 11.845 1.00 96.69 104 ALA A N 1
ATOM 826 C CA . ALA A 1 104 ? -12.681 5.354 11.663 1.00 96.69 104 ALA A CA 1
ATOM 827 C C . ALA A 1 104 ? -12.767 4.615 13.011 1.00 96.69 104 ALA A C 1
ATOM 829 O O . ALA A 1 104 ? -13.633 3.759 13.202 1.00 96.69 104 ALA A O 1
ATOM 830 N N . SER A 1 105 ? -11.922 4.985 13.976 1.00 94.94 105 SER A N 1
ATOM 831 C CA . SER A 1 105 ? -11.905 4.394 15.320 1.00 94.94 105 SER A CA 1
ATOM 832 C C . SER A 1 105 ? -13.234 4.587 16.061 1.00 94.94 105 SER A C 1
ATOM 834 O O . SER A 1 105 ? -13.836 3.611 16.511 1.00 94.94 105 SER A O 1
ATOM 836 N N . TYR A 1 106 ? -13.777 5.811 16.096 1.00 93.44 106 TYR A N 1
ATOM 837 C CA . TYR A 1 106 ? -15.088 6.092 16.701 1.00 93.44 106 TYR A CA 1
ATOM 838 C C . TYR A 1 106 ? -16.237 5.364 15.986 1.00 93.44 106 TYR A C 1
ATOM 840 O O . TYR A 1 106 ? -17.222 4.942 16.610 1.00 93.44 106 TYR A O 1
ATOM 848 N N . ALA A 1 107 ? -16.112 5.166 14.674 1.00 92.25 107 ALA A N 1
ATOM 849 C CA . ALA A 1 107 ? -17.066 4.391 13.896 1.00 92.25 107 ALA A CA 1
ATOM 850 C C . ALA A 1 107 ? -16.970 2.874 14.145 1.00 92.25 107 ALA A C 1
ATOM 852 O O . ALA A 1 107 ? -17.904 2.157 13.791 1.00 92.25 107 ALA A O 1
ATOM 853 N N . GLY A 1 108 ? -15.931 2.406 14.844 1.00 90.19 108 GLY A N 1
ATOM 854 C CA . GLY A 1 108 ? -15.780 1.023 15.289 1.00 90.19 108 GLY A CA 1
ATOM 855 C C . GLY A 1 108 ? -14.685 0.236 14.578 1.00 90.19 108 GLY A C 1
ATOM 856 O O . GLY A 1 108 ? -14.659 -0.985 14.740 1.00 90.19 108 GLY A O 1
ATOM 857 N N . ALA A 1 109 ? -13.799 0.898 13.823 1.00 93.44 109 ALA A N 1
ATOM 858 C CA . ALA A 1 109 ? -12.680 0.251 13.146 1.00 93.44 109 ALA A CA 1
ATOM 859 C C . ALA A 1 109 ? -11.885 -0.654 14.094 1.00 93.44 109 ALA A C 1
ATOM 861 O O . ALA A 1 109 ? -11.578 -0.277 15.223 1.00 93.44 109 ALA A O 1
ATOM 862 N N . LYS A 1 110 ? -11.513 -1.841 13.616 1.00 91.38 110 LYS A N 1
ATOM 863 C CA . LYS A 1 110 ? -10.520 -2.710 14.276 1.00 91.38 110 LYS A CA 1
ATOM 864 C C . LYS A 1 110 ? -9.214 -2.753 13.513 1.00 91.38 110 LYS A C 1
ATOM 866 O O . LYS A 1 110 ? -8.159 -3.011 14.090 1.00 91.38 110 LYS A O 1
ATOM 871 N N . THR A 1 111 ? -9.274 -2.497 12.214 1.00 94.12 111 THR A N 1
ATOM 872 C CA . THR A 1 111 ? -8.100 -2.388 11.360 1.00 94.12 111 THR A CA 1
ATOM 873 C C . THR A 1 111 ? -8.256 -1.178 10.462 1.00 94.12 111 THR A C 1
ATOM 875 O O . THR A 1 111 ? -9.291 -1.005 9.821 1.00 94.12 111 THR A O 1
ATOM 878 N N . ILE A 1 112 ? -7.226 -0.342 10.435 1.00 97.69 112 ILE A N 1
ATOM 879 C CA . ILE A 1 112 ? -7.115 0.792 9.528 1.00 97.69 112 ILE A CA 1
ATOM 880 C C . ILE A 1 112 ? -5.997 0.478 8.534 1.00 97.69 112 ILE A C 1
ATOM 882 O O . ILE A 1 112 ? -4.845 0.288 8.923 1.00 97.69 112 ILE A O 1
ATOM 886 N N . ILE A 1 113 ? -6.349 0.405 7.256 1.00 98.12 113 ILE A N 1
ATOM 887 C CA . ILE A 1 113 ? -5.424 0.263 6.137 1.00 98.12 113 ILE A CA 1
ATOM 888 C C . ILE A 1 113 ? -5.077 1.668 5.647 1.00 98.12 113 ILE A C 1
ATOM 890 O O . ILE A 1 113 ? -5.934 2.402 5.161 1.00 98.12 113 ILE A O 1
ATOM 894 N N . CYS A 1 114 ? -3.817 2.041 5.801 1.00 98.00 114 CYS A N 1
ATOM 895 C CA . CYS A 1 114 ? -3.237 3.309 5.392 1.00 98.00 114 CYS A CA 1
ATOM 896 C C . CYS A 1 114 ? -2.619 3.147 4.000 1.00 98.00 114 CYS A C 1
ATOM 898 O O . CYS A 1 114 ? -1.589 2.483 3.858 1.00 98.00 114 CYS A O 1
ATOM 900 N N . ALA A 1 115 ? -3.256 3.720 2.979 1.00 96.88 115 ALA A N 1
ATOM 901 C CA . ALA A 1 115 ? -2.813 3.607 1.595 1.00 96.88 115 ALA A CA 1
ATOM 902 C C . ALA A 1 115 ? -1.856 4.756 1.245 1.00 96.88 115 ALA A C 1
ATOM 904 O O . ALA A 1 115 ? -2.301 5.842 0.873 1.00 96.88 115 ALA A O 1
ATOM 905 N N . GLY A 1 116 ? -0.549 4.489 1.348 1.00 93.44 116 GLY A N 1
ATOM 906 C CA . GLY A 1 116 ? 0.514 5.387 0.897 1.00 93.44 116 GLY A CA 1
ATOM 907 C C . GLY A 1 116 ? 1.483 5.841 1.997 1.00 93.44 116 GLY A C 1
ATOM 908 O O . GLY A 1 116 ? 1.268 5.665 3.200 1.00 93.44 116 GLY A O 1
ATOM 909 N N . TYR A 1 117 ? 2.597 6.433 1.568 1.00 92.00 117 TYR A N 1
ATOM 910 C CA . TYR A 1 117 ? 3.734 6.796 2.417 1.00 92.00 117 TYR A CA 1
ATOM 911 C C . TYR A 1 117 ? 3.507 8.033 3.314 1.00 92.00 117 TYR A C 1
ATOM 913 O O . TYR A 1 117 ? 4.141 8.170 4.360 1.00 92.00 117 TYR A O 1
ATOM 921 N N . ARG A 1 118 ? 2.605 8.951 2.964 1.00 94.38 118 ARG A N 1
ATOM 922 C CA . ARG A 1 118 ? 2.285 10.164 3.744 1.00 94.38 118 ARG A CA 1
ATOM 923 C C . ARG A 1 118 ? 1.583 9.853 5.060 1.00 94.38 118 ARG A C 1
ATOM 925 O O . ARG A 1 118 ? 1.495 10.723 5.922 1.00 94.38 118 ARG A O 1
ATOM 932 N N . HIS A 1 119 ? 1.157 8.611 5.268 1.00 96.56 119 HIS A N 1
ATOM 933 C CA . HIS A 1 119 ? 0.676 8.139 6.562 1.00 96.56 119 HIS A CA 1
ATOM 934 C C . HIS A 1 119 ? 1.781 8.003 7.622 1.00 96.56 119 HIS A C 1
ATOM 936 O O . HIS A 1 119 ? 1.471 8.070 8.812 1.00 96.56 119 HIS A O 1
ATOM 942 N N . ILE A 1 120 ? 3.057 7.866 7.230 1.00 95.06 120 ILE A N 1
ATOM 943 C CA . ILE A 1 120 ? 4.201 7.718 8.152 1.00 95.06 120 ILE A CA 1
ATOM 944 C C . ILE A 1 120 ? 4.234 8.803 9.242 1.00 95.06 120 ILE A C 1
ATOM 946 O O . ILE A 1 120 ? 4.228 8.439 10.420 1.00 95.06 120 ILE A O 1
ATOM 950 N N . PRO A 1 121 ? 4.243 10.117 8.920 1.00 94.81 121 PRO A N 1
ATOM 951 C CA . PRO A 1 121 ? 4.285 11.161 9.945 1.00 94.81 121 PRO A CA 1
ATOM 952 C C . PRO A 1 121 ? 3.068 11.138 10.879 1.00 94.81 121 PRO A C 1
ATOM 954 O O . PRO A 1 121 ? 3.169 11.586 12.018 1.00 94.81 121 PRO A O 1
ATOM 957 N N . ALA A 1 122 ? 1.929 10.601 10.429 1.00 96.44 122 ALA A N 1
ATOM 958 C CA . ALA A 1 122 ? 0.711 10.489 11.228 1.00 96.44 122 ALA A CA 1
ATOM 959 C C . ALA A 1 122 ? 0.696 9.289 12.181 1.00 96.44 122 ALA A C 1
ATOM 961 O O . ALA A 1 122 ? -0.148 9.242 13.074 1.00 96.44 122 ALA A O 1
ATOM 962 N N . LEU A 1 123 ? 1.623 8.345 12.023 1.00 96.44 123 LEU A N 1
ATOM 963 C CA . LEU A 1 123 ? 1.683 7.085 12.762 1.00 96.44 123 LEU A CA 1
ATOM 964 C C . LEU A 1 123 ? 2.894 7.049 13.703 1.00 96.44 123 LEU A C 1
ATOM 966 O O . LEU A 1 123 ? 3.657 6.082 13.723 1.00 96.44 123 LEU A O 1
ATOM 970 N N . THR A 1 124 ? 3.075 8.098 14.507 1.00 95.38 124 THR A N 1
ATOM 971 C CA . THR A 1 124 ? 4.125 8.122 15.539 1.00 95.38 124 THR A CA 1
ATOM 972 C C . THR A 1 124 ? 3.909 7.010 16.580 1.00 95.38 124 THR A C 1
ATOM 974 O O . THR A 1 124 ? 2.787 6.507 16.717 1.00 95.38 124 THR A O 1
ATOM 977 N N . PRO A 1 125 ? 4.942 6.611 17.346 1.00 95.75 125 PRO A N 1
ATOM 978 C CA . PRO A 1 125 ? 4.793 5.623 18.416 1.00 95.75 125 PRO A CA 1
ATOM 979 C C . PRO A 1 125 ? 3.685 5.971 19.425 1.00 95.75 125 PRO A C 1
ATOM 981 O O . PRO A 1 125 ? 2.942 5.097 19.865 1.00 95.75 125 PRO A O 1
ATOM 984 N N . GLU A 1 126 ? 3.519 7.248 19.765 1.00 95.38 126 GLU A N 1
ATOM 985 C CA . GLU A 1 126 ? 2.481 7.718 20.686 1.00 95.38 126 GLU A CA 1
ATOM 986 C C . GLU A 1 126 ? 1.083 7.498 20.103 1.00 95.38 126 GLU A C 1
ATOM 988 O O . GLU A 1 126 ? 0.198 6.985 20.788 1.00 95.38 126 GLU A O 1
ATOM 993 N N . ILE A 1 127 ? 0.899 7.828 18.822 1.00 95.00 127 ILE A N 1
ATOM 994 C CA . ILE A 1 127 ? -0.366 7.616 18.116 1.00 95.00 127 ILE A CA 1
ATOM 995 C C . ILE A 1 127 ? -0.675 6.124 18.013 1.00 95.00 127 ILE A C 1
ATOM 997 O O . ILE A 1 127 ? -1.775 5.695 18.358 1.00 95.00 127 ILE A O 1
ATOM 1001 N N . GLN A 1 128 ? 0.305 5.323 17.598 1.00 96.62 128 GLN A N 1
ATOM 1002 C CA . GLN A 1 128 ? 0.184 3.869 17.542 1.00 96.62 128 GLN A CA 1
ATOM 1003 C C . GLN A 1 128 ? -0.261 3.298 18.893 1.00 96.62 128 GLN A C 1
ATOM 1005 O O . GLN A 1 128 ? -1.213 2.522 18.948 1.00 96.62 128 GLN A O 1
ATOM 1010 N N . LYS A 1 129 ? 0.348 3.745 19.996 1.00 96.69 129 LYS A N 1
ATOM 1011 C CA . LYS A 1 129 ? -0.027 3.315 21.346 1.00 96.69 129 LYS A CA 1
ATOM 1012 C C . LYS A 1 129 ? -1.468 3.687 21.711 1.00 96.69 129 LYS A C 1
ATOM 1014 O O . LYS A 1 129 ? -2.197 2.821 22.179 1.00 96.69 129 LYS A O 1
ATOM 1019 N N . ILE A 1 130 ? -1.900 4.923 21.442 1.00 95.81 130 ILE A N 1
ATOM 1020 C CA . ILE A 1 130 ? -3.286 5.361 21.699 1.00 95.81 130 ILE A CA 1
ATOM 1021 C C . ILE A 1 130 ? -4.284 4.431 21.002 1.00 95.81 130 ILE A C 1
ATOM 1023 O O . ILE A 1 130 ? -5.239 3.960 21.614 1.00 95.81 130 ILE A O 1
ATOM 1027 N N . TYR A 1 131 ? -4.059 4.130 19.725 1.00 95.75 131 TYR A N 1
ATOM 1028 C CA . TYR A 1 131 ? -4.950 3.252 18.970 1.00 95.75 131 TYR A CA 1
ATOM 1029 C C . TYR A 1 131 ? -4.838 1.784 19.389 1.00 95.75 131 TYR A C 1
ATOM 1031 O O . TYR A 1 131 ? -5.845 1.079 19.368 1.00 95.75 131 TYR A O 1
ATOM 1039 N N . ALA A 1 132 ? -3.662 1.331 19.826 1.00 94.44 132 ALA A N 1
ATOM 1040 C CA . ALA A 1 132 ? -3.486 0.001 20.399 1.00 94.44 132 ALA A CA 1
ATOM 1041 C C . ALA A 1 132 ? -4.335 -0.175 21.666 1.00 94.44 132 ALA A C 1
ATOM 1043 O O . ALA A 1 132 ? -5.031 -1.182 21.791 1.00 94.44 132 ALA A O 1
ATOM 1044 N N . ASP A 1 133 ? -4.344 0.831 22.546 1.00 94.00 133 ASP A N 1
ATOM 1045 C CA . ASP A 1 133 ? -5.154 0.850 23.771 1.00 94.00 133 ASP A CA 1
ATOM 1046 C C . ASP A 1 133 ? -6.666 0.849 23.457 1.00 94.00 133 ASP A C 1
ATOM 1048 O O . ASP A 1 133 ? -7.467 0.301 24.214 1.00 94.00 133 ASP A O 1
ATOM 1052 N N . LEU A 1 134 ? -7.064 1.387 22.296 1.00 91.94 134 LEU A N 1
ATOM 1053 C CA . LEU A 1 134 ? -8.435 1.320 21.764 1.00 91.94 134 LEU A CA 1
ATOM 1054 C C . LEU A 1 134 ? -8.753 0.000 21.030 1.00 91.94 134 LEU A C 1
ATOM 1056 O O . LEU A 1 134 ? -9.878 -0.202 20.564 1.00 91.94 134 LEU A O 1
ATOM 1060 N N . GLY A 1 135 ? -7.783 -0.909 20.906 1.00 91.19 135 GLY A N 1
ATOM 1061 C CA . GLY A 1 135 ? -7.932 -2.170 20.179 1.00 91.19 135 GLY A CA 1
ATOM 1062 C C . GLY A 1 135 ? -7.974 -2.013 18.654 1.00 91.19 135 GLY A C 1
ATOM 1063 O O . GLY A 1 135 ? -8.519 -2.883 17.972 1.00 91.19 135 GLY A O 1
ATOM 1064 N N . VAL A 1 136 ? -7.422 -0.920 18.123 1.00 93.25 136 VAL A N 1
ATOM 1065 C CA . VAL A 1 136 ? -7.276 -0.644 16.688 1.00 93.25 136 VAL A CA 1
ATOM 1066 C C . VAL A 1 136 ? -5.853 -0.983 16.246 1.00 93.25 136 VAL A C 1
ATOM 1068 O O . VAL A 1 136 ? -4.879 -0.703 16.947 1.00 93.25 136 VAL A O 1
ATOM 1071 N N . ARG A 1 137 ? -5.725 -1.600 15.072 1.00 94.69 137 ARG A N 1
ATOM 1072 C CA . ARG A 1 137 ? -4.442 -1.962 14.454 1.00 94.69 137 ARG A CA 1
ATOM 1073 C C . ARG A 1 137 ? -4.290 -1.287 13.101 1.00 94.69 137 ARG A C 1
ATOM 1075 O O . ARG A 1 137 ? -5.289 -1.008 12.440 1.00 94.69 137 ARG A O 1
ATOM 1082 N N . PHE A 1 138 ? -3.051 -1.080 12.676 1.00 97.56 138 PHE A N 1
ATOM 1083 C CA . PHE A 1 138 ? -2.744 -0.466 11.390 1.00 97.56 138 PHE A CA 1
ATOM 1084 C C . PHE A 1 138 ? -2.102 -1.449 10.415 1.00 97.56 138 PHE A C 1
ATOM 1086 O O . PHE A 1 138 ? -1.301 -2.302 10.801 1.00 97.56 138 PHE A O 1
ATOM 1093 N N . ILE A 1 139 ? -2.421 -1.276 9.137 1.00 97.75 139 ILE A N 1
ATOM 1094 C CA . ILE A 1 139 ? -1.664 -1.827 8.014 1.00 97.75 139 ILE A CA 1
ATOM 1095 C C . ILE A 1 139 ? -1.220 -0.640 7.166 1.00 97.75 139 ILE A C 1
ATOM 1097 O O . ILE A 1 139 ? -2.064 0.084 6.653 1.00 97.75 139 ILE A O 1
ATOM 1101 N N . LEU A 1 140 ? 0.083 -0.420 7.034 1.00 97.31 140 LEU A N 1
ATOM 1102 C CA . LEU A 1 140 ? 0.659 0.625 6.192 1.00 97.31 140 LEU A CA 1
ATOM 1103 C C . LEU A 1 140 ? 1.094 0.019 4.864 1.00 97.31 140 LEU A C 1
ATOM 1105 O O . LEU A 1 140 ? 1.917 -0.891 4.848 1.00 97.31 140 LEU A O 1
ATOM 1109 N N . ILE A 1 141 ? 0.547 0.518 3.762 1.00 95.44 141 ILE A N 1
ATOM 1110 C CA . ILE A 1 141 ? 0.886 0.063 2.415 1.00 95.44 141 ILE A CA 1
ATOM 1111 C C . ILE A 1 141 ? 1.821 1.081 1.768 1.00 95.44 141 ILE A C 1
ATOM 1113 O O . ILE A 1 141 ? 1.608 2.284 1.902 1.00 95.44 141 ILE A O 1
ATOM 1117 N N . ASP A 1 142 ? 2.821 0.573 1.047 1.00 90.62 142 ASP A N 1
ATOM 1118 C CA . ASP A 1 142 ? 3.855 1.331 0.327 1.00 90.62 142 ASP A CA 1
ATOM 1119 C C . ASP A 1 142 ? 4.944 1.938 1.223 1.00 90.62 142 ASP A C 1
ATOM 1121 O O . ASP A 1 142 ? 5.774 2.731 0.784 1.00 90.62 142 ASP A O 1
ATOM 1125 N N . SER A 1 143 ? 4.980 1.557 2.504 1.00 90.56 143 SER A N 1
ATOM 1126 C CA . SER A 1 143 ? 6.036 1.994 3.413 1.00 90.56 143 SER A CA 1
ATOM 1127 C C . SER A 1 143 ? 6.154 1.141 4.680 1.00 90.56 143 SER A C 1
ATOM 1129 O O . SER A 1 143 ? 5.343 0.255 4.954 1.00 90.56 143 SER A O 1
ATOM 1131 N N . LEU A 1 144 ? 7.192 1.421 5.471 1.00 91.25 144 LEU A N 1
ATOM 1132 C CA . LEU A 1 144 ? 7.520 0.763 6.732 1.00 91.25 144 LEU A CA 1
ATOM 1133 C C . LEU A 1 144 ? 7.855 1.801 7.803 1.00 91.25 144 LEU A C 1
ATOM 1135 O O . LEU A 1 144 ? 8.563 2.774 7.556 1.00 91.25 144 LEU A O 1
ATOM 1139 N N . ILE A 1 145 ? 7.426 1.525 9.033 1.00 92.50 145 ILE A N 1
ATOM 1140 C CA . ILE A 1 145 ? 7.895 2.226 10.231 1.00 92.50 145 ILE A CA 1
ATOM 1141 C C . ILE A 1 145 ? 8.817 1.280 10.993 1.00 92.50 145 ILE A C 1
ATOM 1143 O O . ILE A 1 145 ? 8.474 0.122 11.227 1.00 92.50 145 ILE A O 1
ATOM 1147 N N . LYS A 1 146 ? 10.004 1.760 11.377 1.00 90.81 146 LYS A N 1
ATOM 1148 C CA . LYS A 1 146 ? 10.940 0.980 12.197 1.00 90.81 146 LYS A CA 1
ATOM 1149 C C . LYS A 1 146 ? 10.366 0.803 13.603 1.00 90.81 146 LYS A C 1
ATOM 1151 O O . LYS A 1 146 ? 9.934 1.779 14.205 1.00 90.81 146 LYS A O 1
ATOM 1156 N N . ASN A 1 147 ? 10.436 -0.419 14.131 1.00 92.00 147 ASN A N 1
ATOM 1157 C CA . ASN A 1 147 ? 9.939 -0.785 15.465 1.00 92.00 147 ASN A CA 1
ATOM 1158 C C . ASN A 1 147 ? 8.454 -0.413 15.680 1.00 92.00 147 ASN A C 1
ATOM 1160 O O . ASN A 1 147 ? 8.148 0.383 16.571 1.00 92.00 147 ASN A O 1
ATOM 1164 N N . PRO A 1 148 ? 7.528 -0.948 14.861 1.00 93.94 148 PRO A N 1
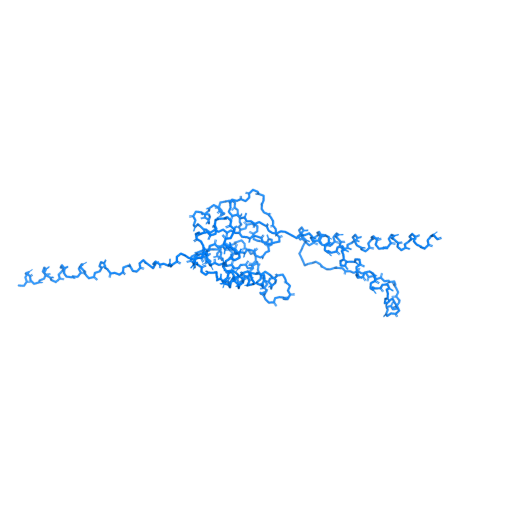ATOM 1165 C CA . PRO A 1 148 ? 6.108 -0.653 15.012 1.00 93.94 148 PRO A CA 1
ATOM 1166 C C . PRO A 1 148 ? 5.560 -1.223 16.329 1.00 93.94 148 PRO A C 1
ATOM 1168 O O . PRO A 1 148 ? 6.018 -2.262 16.803 1.00 93.94 148 PRO A O 1
ATOM 1171 N N . ILE A 1 149 ? 4.551 -0.5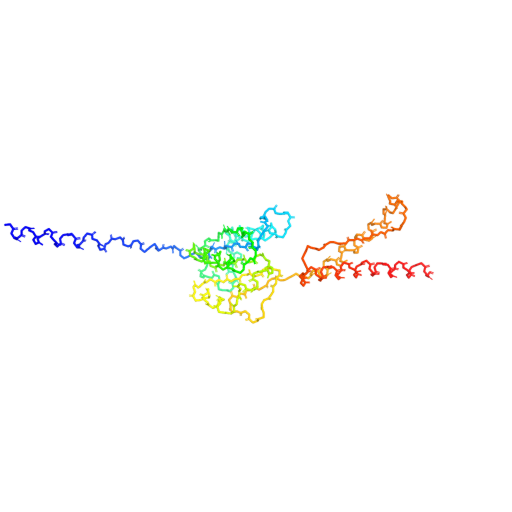61 16.901 1.00 93.88 149 ILE A N 1
ATOM 1172 C CA . ILE A 1 149 ? 3.869 -1.008 18.127 1.00 93.88 149 ILE A CA 1
ATOM 1173 C C . ILE A 1 149 ? 2.635 -1.848 17.773 1.00 93.88 149 ILE A C 1
ATOM 1175 O O . ILE A 1 149 ? 2.497 -2.974 18.241 1.00 93.88 149 ILE A O 1
ATOM 1179 N N . ASN A 1 150 ? 1.736 -1.316 16.939 1.00 92.56 150 ASN A N 1
ATOM 1180 C CA . ASN A 1 150 ? 0.474 -1.961 16.539 1.00 92.56 150 ASN A CA 1
ATOM 1181 C C . ASN A 1 150 ? 0.231 -1.874 15.022 1.00 92.56 150 ASN A C 1
ATOM 1183 O O . ASN A 1 150 ? -0.905 -1.710 14.567 1.00 92.56 150 ASN A O 1
ATOM 1187 N N . LEU A 1 151 ? 1.310 -1.961 14.248 1.00 96.19 151 LEU A N 1
ATOM 1188 C CA . LEU A 1 151 ? 1.313 -1.730 12.811 1.00 96.19 151 LEU A CA 1
ATOM 1189 C C . LEU A 1 151 ? 2.044 -2.851 12.069 1.00 96.19 151 LEU A C 1
ATOM 1191 O O . LEU A 1 151 ? 3.128 -3.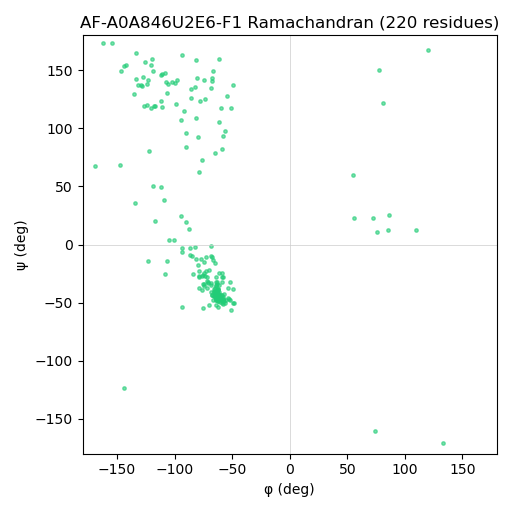267 12.473 1.00 96.19 151 LEU A O 1
ATOM 1195 N N . ALA A 1 152 ? 1.469 -3.293 10.955 1.00 95.19 152 ALA A N 1
ATOM 1196 C CA . ALA A 1 152 ? 2.159 -4.079 9.937 1.00 95.19 152 ALA A CA 1
ATOM 1197 C C . ALA A 1 152 ? 2.432 -3.194 8.714 1.00 95.19 152 ALA A C 1
ATOM 1199 O O . ALA A 1 152 ? 1.569 -2.415 8.323 1.00 95.19 152 ALA A O 1
ATOM 1200 N N . GLY A 1 153 ? 3.621 -3.294 8.121 1.00 94.44 153 GLY A N 1
ATOM 1201 C CA . GLY A 1 153 ? 3.953 -2.596 6.877 1.00 94.44 153 GLY A CA 1
ATOM 1202 C C . GLY A 1 153 ? 4.031 -3.566 5.702 1.00 94.44 153 GLY A C 1
ATOM 1203 O O . GLY A 1 153 ? 4.561 -4.667 5.850 1.00 94.44 153 GLY A O 1
ATOM 1204 N N . ILE A 1 154 ? 3.516 -3.151 4.549 1.00 93.50 154 ILE A N 1
ATOM 1205 C CA . ILE A 1 154 ? 3.597 -3.865 3.276 1.00 93.50 154 ILE A CA 1
ATOM 1206 C C . ILE A 1 154 ? 4.389 -2.989 2.312 1.00 93.50 154 ILE A C 1
ATOM 1208 O O . ILE A 1 154 ? 3.974 -1.878 1.986 1.00 93.50 154 ILE A O 1
ATOM 1212 N N . THR A 1 155 ? 5.520 -3.507 1.841 1.00 90.31 155 THR A N 1
ATOM 1213 C CA . THR A 1 155 ? 6.344 -2.866 0.814 1.00 90.31 155 THR A CA 1
ATOM 1214 C C . THR A 1 155 ? 6.473 -3.740 -0.414 1.00 90.31 155 THR A C 1
ATOM 1216 O O . THR A 1 155 ? 6.276 -4.956 -0.379 1.00 90.31 155 THR A O 1
ATOM 1219 N N . TYR A 1 156 ? 6.824 -3.091 -1.517 1.00 87.19 156 TYR A N 1
ATOM 1220 C CA . TYR A 1 156 ? 6.963 -3.720 -2.816 1.00 87.19 156 TYR A CA 1
ATOM 1221 C C . TYR A 1 156 ? 8.428 -3.748 -3.229 1.00 87.19 156 TYR A C 1
ATOM 1223 O O . TYR A 1 156 ? 9.187 -2.826 -2.949 1.00 87.19 156 TYR A O 1
ATOM 1231 N N . ALA A 1 157 ? 8.824 -4.789 -3.960 1.00 91.12 157 ALA A N 1
ATOM 1232 C CA . ALA A 1 157 ? 10.122 -4.828 -4.627 1.00 91.12 157 ALA A CA 1
ATOM 1233 C C . ALA A 1 157 ? 10.079 -3.996 -5.924 1.00 91.12 157 ALA A C 1
ATOM 1235 O O . ALA A 1 157 ? 10.219 -4.537 -7.027 1.00 91.12 157 ALA A O 1
ATOM 1236 N N . ALA A 1 158 ? 9.843 -2.690 -5.773 1.00 90.00 158 ALA A N 1
ATOM 1237 C CA . ALA A 1 158 ? 9.657 -1.717 -6.846 1.00 90.00 158 ALA A CA 1
ATOM 1238 C C . ALA A 1 158 ? 10.763 -1.809 -7.906 1.00 90.00 158 ALA A C 1
ATOM 1240 O O . ALA A 1 158 ? 10.477 -2.025 -9.086 1.00 90.00 158 ALA A O 1
ATOM 1241 N N . GLU A 1 159 ? 12.024 -1.796 -7.468 1.00 93.88 159 GLU A N 1
ATOM 1242 C CA . GLU A 1 159 ? 13.199 -1.934 -8.334 1.00 93.88 159 GLU A CA 1
ATOM 1243 C C . GLU A 1 159 ? 13.119 -3.172 -9.246 1.00 93.88 159 GLU A C 1
ATOM 1245 O O . GLU A 1 159 ? 13.305 -3.076 -10.459 1.00 93.88 159 GLU A O 1
ATOM 1250 N N . LYS A 1 160 ? 12.781 -4.345 -8.693 1.00 94.75 160 LYS A N 1
ATOM 1251 C CA . LYS A 1 160 ? 12.738 -5.605 -9.456 1.00 94.75 160 LYS A CA 1
ATOM 1252 C C . LYS A 1 160 ? 11.621 -5.602 -10.494 1.00 94.75 160 LYS A C 1
ATOM 1254 O O . LYS A 1 160 ? 11.827 -6.038 -11.625 1.00 94.75 160 LYS A O 1
ATOM 1259 N N . SER A 1 161 ? 10.441 -5.118 -10.114 1.00 93.56 161 SER A N 1
ATOM 1260 C CA . SER A 1 161 ? 9.300 -5.043 -11.029 1.00 93.56 161 SER A CA 1
ATOM 1261 C C . SER A 1 161 ? 9.566 -4.069 -12.182 1.00 93.56 161 SER A C 1
ATOM 1263 O O . SER A 1 161 ? 9.382 -4.423 -13.348 1.00 93.56 161 SER A O 1
ATOM 1265 N N . SER A 1 162 ? 10.119 -2.893 -11.877 1.00 95.44 162 SER A N 1
ATOM 1266 C CA . SER A 1 162 ? 10.486 -1.890 -12.874 1.00 95.44 162 SER A CA 1
ATOM 1267 C C . SER A 1 162 ? 11.650 -2.326 -13.764 1.00 95.44 162 SER A C 1
ATOM 1269 O O . SER A 1 162 ? 11.643 -2.025 -14.956 1.00 95.44 162 SER A O 1
ATOM 1271 N N . TYR A 1 163 ? 12.608 -3.095 -13.237 1.00 97.00 163 TYR A N 1
ATOM 1272 C CA . TYR A 1 163 ? 13.659 -3.729 -14.038 1.00 97.00 163 TYR A CA 1
ATOM 1273 C C . TYR A 1 163 ? 13.077 -4.640 -15.123 1.00 97.00 163 TYR A C 1
ATOM 1275 O O . TYR A 1 163 ? 13.438 -4.521 -16.296 1.00 97.00 163 TYR A O 1
ATOM 1283 N N . LEU A 1 164 ? 12.139 -5.519 -14.754 1.00 96.19 164 LEU A N 1
ATOM 1284 C CA . LEU A 1 164 ? 11.493 -6.425 -15.704 1.00 96.19 164 LEU A CA 1
ATOM 1285 C C . LEU A 1 164 ? 10.640 -5.663 -16.725 1.00 96.19 164 LEU A C 1
ATOM 1287 O O . LEU A 1 164 ? 10.691 -5.976 -17.915 1.00 96.19 164 LEU A O 1
ATOM 1291 N N . ALA A 1 165 ? 9.908 -4.636 -16.287 1.00 96.00 165 ALA A N 1
ATOM 1292 C CA . ALA A 1 165 ? 9.120 -3.786 -17.176 1.00 96.00 165 ALA A CA 1
ATOM 1293 C C . ALA A 1 165 ? 10.001 -3.049 -18.200 1.00 96.00 165 ALA A C 1
ATOM 1295 O O . ALA A 1 165 ? 9.687 -3.029 -19.392 1.00 96.00 165 ALA A O 1
ATOM 1296 N N . ALA A 1 166 ? 11.135 -2.496 -17.763 1.00 96.69 166 ALA A N 1
ATOM 1297 C CA . ALA A 1 166 ? 12.102 -1.854 -18.646 1.00 96.69 166 ALA A CA 1
ATOM 1298 C C . ALA A 1 166 ? 12.724 -2.833 -19.644 1.00 96.69 166 ALA A C 1
ATOM 1300 O O . ALA A 1 166 ? 12.831 -2.512 -20.826 1.00 96.69 166 ALA A O 1
ATOM 1301 N N . LEU A 1 167 ? 13.091 -4.038 -19.200 1.00 95.31 167 LEU A N 1
ATOM 1302 C CA . LEU A 1 167 ? 13.627 -5.069 -20.086 1.00 95.31 167 LEU A CA 1
ATOM 1303 C C . LEU A 1 167 ? 12.605 -5.469 -21.161 1.00 95.31 167 LEU A C 1
ATOM 1305 O O . LEU A 1 167 ? 12.938 -5.506 -22.346 1.00 95.31 167 LEU A O 1
ATOM 1309 N N . ALA A 1 168 ? 11.353 -5.712 -20.765 1.00 95.19 168 ALA A N 1
ATOM 1310 C CA . ALA A 1 168 ? 10.271 -6.034 -21.691 1.00 95.19 168 ALA A CA 1
ATOM 1311 C C . ALA A 1 168 ? 10.017 -4.894 -22.691 1.00 95.19 168 ALA A C 1
ATOM 1313 O O . ALA A 1 168 ? 9.913 -5.137 -23.895 1.00 95.19 168 ALA A O 1
ATOM 1314 N N . GLY A 1 169 ? 9.986 -3.647 -22.212 1.00 94.25 169 GLY A N 1
ATOM 1315 C CA . GLY A 1 169 ? 9.842 -2.466 -23.059 1.00 94.25 169 GLY A CA 1
ATOM 1316 C C . GLY A 1 169 ? 10.993 -2.309 -24.055 1.00 94.25 169 GLY A C 1
ATOM 1317 O O . GLY A 1 169 ? 10.745 -2.023 -25.224 1.00 94.25 169 GLY A O 1
ATOM 1318 N N . ALA A 1 170 ? 12.235 -2.566 -23.636 1.00 93.31 170 ALA A N 1
ATOM 1319 C CA . ALA A 1 170 ? 13.409 -2.486 -24.502 1.00 93.31 170 ALA A CA 1
ATOM 1320 C C . ALA A 1 170 ? 13.382 -3.551 -25.607 1.00 93.31 170 ALA A C 1
ATOM 1322 O O . ALA A 1 170 ? 13.614 -3.234 -26.777 1.00 93.31 170 ALA A O 1
ATOM 1323 N N . ILE A 1 171 ? 13.032 -4.796 -25.256 1.00 91.94 171 ILE A N 1
ATOM 1324 C CA . ILE A 1 171 ? 12.839 -5.892 -26.217 1.00 91.94 171 ILE A CA 1
ATOM 1325 C C . ILE A 1 171 ? 11.766 -5.511 -27.235 1.00 91.94 171 ILE A C 1
ATOM 1327 O O . ILE A 1 171 ? 11.998 -5.596 -28.442 1.00 91.94 171 ILE A O 1
ATOM 1331 N N . TRP A 1 172 ? 10.605 -5.059 -26.757 1.00 91.88 172 TRP A N 1
ATOM 1332 C CA . TRP A 1 172 ? 9.491 -4.687 -27.620 1.00 91.88 172 TRP A CA 1
ATOM 1333 C C . TRP A 1 172 ? 9.859 -3.538 -28.562 1.00 91.88 172 TRP A C 1
ATOM 1335 O O . TRP A 1 172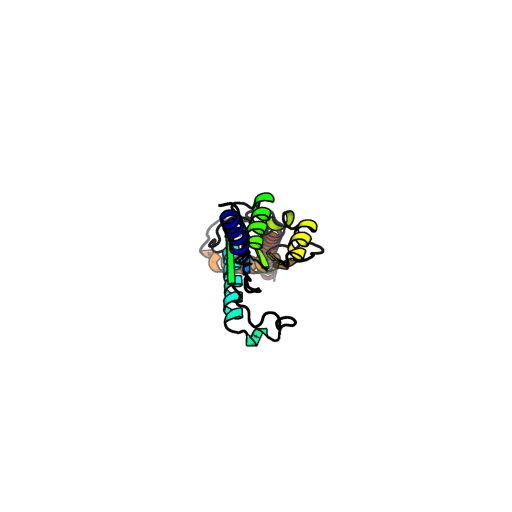 ? 9.572 -3.608 -29.757 1.00 91.88 172 TRP A O 1
ATOM 1345 N N . LEU A 1 173 ? 10.535 -2.509 -28.045 1.00 90.88 173 LEU A N 1
ATOM 1346 C CA . LEU A 1 173 ? 10.922 -1.329 -28.812 1.00 90.88 173 LEU A CA 1
ATOM 1347 C C . LEU A 1 173 ? 11.906 -1.681 -29.935 1.00 90.88 173 LEU A C 1
ATOM 1349 O O . LEU A 1 173 ? 11.754 -1.196 -31.053 1.00 90.88 173 LEU A O 1
ATOM 1353 N N . VAL A 1 174 ? 12.874 -2.566 -29.672 1.00 89.50 174 VAL A N 1
ATOM 1354 C CA . VAL A 1 174 ? 13.788 -3.074 -30.708 1.00 89.50 174 VAL A CA 1
ATOM 1355 C C . VAL A 1 174 ? 13.060 -3.949 -31.726 1.00 89.50 174 VAL A C 1
ATOM 1357 O O . VAL A 1 174 ? 13.271 -3.780 -32.922 1.00 89.50 174 VAL A O 1
ATOM 1360 N N . ALA A 1 175 ? 12.179 -4.847 -31.282 1.00 89.62 175 ALA A N 1
ATOM 1361 C CA . ALA A 1 175 ? 11.410 -5.718 -32.175 1.00 89.62 175 ALA A CA 1
ATOM 1362 C C . ALA A 1 175 ? 10.425 -4.954 -33.079 1.00 89.62 175 ALA A C 1
ATOM 1364 O O . ALA A 1 175 ? 9.924 -5.504 -34.052 1.00 89.62 175 ALA A O 1
ATOM 1365 N N . ASN A 1 176 ? 10.130 -3.696 -32.749 1.00 89.62 176 ASN A N 1
ATOM 1366 C CA . ASN A 1 176 ? 9.231 -2.826 -33.499 1.00 89.62 176 ASN A CA 1
ATOM 1367 C C . ASN A 1 176 ? 9.957 -1.595 -34.057 1.00 89.62 176 ASN A C 1
ATOM 1369 O O . ASN A 1 176 ? 9.309 -0.590 -34.353 1.00 89.62 176 ASN A O 1
ATOM 1373 N N . HIS A 1 177 ? 11.287 -1.641 -34.184 1.00 88.00 177 HIS A N 1
ATOM 1374 C CA . HIS A 1 177 ? 12.088 -0.462 -34.509 1.00 88.00 177 HIS A CA 1
ATOM 1375 C C . HIS A 1 177 ? 11.702 0.192 -35.843 1.00 88.00 177 HIS A C 1
ATOM 1377 O O . HIS A 1 177 ? 11.739 1.415 -35.944 1.00 88.00 177 HIS A O 1
ATOM 1383 N N . GLU A 1 178 ? 11.249 -0.583 -36.836 1.00 88.44 178 GLU A N 1
ATOM 1384 C CA . GLU A 1 178 ? 10.771 -0.045 -38.120 1.00 88.44 178 GLU A CA 1
ATOM 1385 C C . GLU A 1 178 ? 9.589 0.932 -37.979 1.00 88.44 178 GLU A C 1
ATOM 1387 O O . GLU A 1 178 ? 9.412 1.801 -38.834 1.00 88.44 178 GLU A O 1
ATOM 1392 N N . LYS A 1 179 ? 8.803 0.843 -36.894 1.00 86.50 179 LYS A N 1
ATOM 1393 C CA . LYS A 1 179 ? 7.697 1.776 -36.602 1.00 86.50 179 LYS A CA 1
ATOM 1394 C C . LYS A 1 179 ? 8.178 3.142 -36.108 1.00 86.50 179 LYS A C 1
ATOM 1396 O O . LYS A 1 179 ? 7.397 4.090 -36.083 1.00 86.50 179 LYS A O 1
ATOM 1401 N N . TYR A 1 180 ? 9.441 3.246 -35.702 1.00 80.62 180 TYR A N 1
ATOM 1402 C CA . TYR A 1 180 ? 10.009 4.413 -35.040 1.00 80.62 180 TYR A CA 1
ATOM 1403 C C . TYR A 1 180 ? 11.204 4.919 -35.851 1.00 80.62 180 TYR A C 1
ATOM 1405 O O . TYR A 1 180 ? 12.362 4.625 -35.555 1.00 80.62 180 TYR A O 1
ATOM 1413 N N . GLN A 1 181 ? 10.919 5.666 -36.920 1.00 64.31 181 GLN A N 1
ATOM 1414 C CA . GLN A 1 181 ? 11.961 6.240 -37.766 1.00 64.31 181 GLN A CA 1
ATOM 1415 C C . GLN A 1 181 ? 12.522 7.542 -37.182 1.00 64.31 181 GLN A C 1
ATOM 1417 O O . GLN A 1 181 ? 11.780 8.453 -36.819 1.00 64.31 181 GLN A O 1
ATOM 1422 N N . SER A 1 182 ? 13.855 7.627 -37.228 1.00 58.19 182 SER A N 1
ATOM 1423 C CA . SER A 1 182 ? 14.736 8.781 -36.988 1.00 58.19 182 SER A CA 1
ATOM 1424 C C . SER A 1 182 ? 15.055 9.131 -35.517 1.00 58.19 182 SER A C 1
ATOM 1426 O O . SER A 1 182 ? 14.185 9.437 -34.712 1.00 58.19 182 SER A O 1
ATOM 1428 N N . ASN A 1 183 ? 16.363 9.123 -35.201 1.00 61.84 183 ASN A N 1
ATOM 1429 C CA . ASN A 1 183 ? 17.034 9.549 -33.951 1.00 61.84 183 ASN A CA 1
ATOM 1430 C C . ASN A 1 183 ? 17.167 8.557 -32.782 1.00 61.84 183 ASN A C 1
ATOM 1432 O O . ASN A 1 183 ? 17.395 8.969 -31.639 1.00 61.84 183 ASN A O 1
ATOM 1436 N N . GLY A 1 184 ? 17.158 7.260 -33.089 1.00 73.19 184 GLY A N 1
ATOM 1437 C CA . GLY A 1 184 ? 17.489 6.208 -32.130 1.00 73.19 184 GLY A CA 1
ATOM 1438 C C . GLY A 1 184 ? 16.352 5.906 -31.156 1.00 73.19 184 GLY A C 1
ATOM 1439 O O . GLY A 1 184 ? 15.526 6.754 -30.826 1.00 73.19 184 GLY A O 1
ATOM 1440 N N . LEU A 1 185 ? 16.301 4.656 -30.708 1.00 85.88 185 LEU A N 1
ATOM 1441 C CA . LEU A 1 185 ? 15.272 4.189 -29.790 1.00 85.88 185 LEU A CA 1
ATOM 1442 C C . LEU A 1 185 ? 15.546 4.752 -28.394 1.00 85.88 185 LEU A C 1
ATOM 1444 O O . LEU A 1 185 ? 16.638 4.578 -27.851 1.00 85.88 185 LEU A O 1
ATOM 1448 N N . LYS A 1 186 ? 14.554 5.434 -27.822 1.00 88.94 186 LYS A N 1
ATOM 1449 C CA . LYS A 1 186 ? 14.629 6.025 -26.486 1.00 88.94 186 LYS A CA 1
ATOM 1450 C C . LYS A 1 186 ? 13.497 5.488 -25.633 1.00 88.94 186 LYS A C 1
ATOM 1452 O O . LYS A 1 186 ? 12.376 5.322 -26.103 1.00 88.94 186 LYS A O 1
ATOM 1457 N N . MET A 1 187 ? 13.812 5.245 -24.371 1.00 91.25 187 MET A N 1
ATOM 1458 C CA . MET A 1 187 ? 12.852 4.868 -23.346 1.00 91.25 187 MET A CA 1
ATOM 1459 C C . MET A 1 187 ? 12.861 5.929 -22.258 1.00 91.25 187 MET A C 1
ATOM 1461 O O . MET A 1 187 ? 13.868 6.602 -22.028 1.00 91.25 187 MET A O 1
ATOM 1465 N N . SER A 1 188 ? 11.721 6.121 -21.615 1.00 91.25 188 SER A N 1
ATOM 1466 C CA . SER A 1 188 ? 11.556 7.111 -20.561 1.00 91.25 188 SER A CA 1
ATOM 1467 C C . SER A 1 188 ? 10.575 6.576 -19.535 1.00 91.25 188 SER A C 1
ATOM 1469 O O . SER A 1 188 ? 9.663 5.821 -19.863 1.00 91.25 188 SER A O 1
ATOM 1471 N N . THR A 1 189 ? 10.778 6.990 -18.295 1.00 92.75 189 THR A N 1
ATOM 1472 C CA . THR A 1 189 ? 9.863 6.748 -17.187 1.00 92.75 189 THR A CA 1
ATOM 1473 C C . THR A 1 189 ? 9.525 8.088 -16.546 1.00 92.75 189 THR A C 1
ATOM 1475 O O . THR A 1 189 ? 10.276 9.056 -16.696 1.00 92.75 189 THR A O 1
ATOM 1478 N N . PHE A 1 190 ? 8.393 8.159 -15.859 1.00 90.62 190 PHE A N 1
ATOM 1479 C CA . PHE A 1 190 ? 7.979 9.331 -15.101 1.00 90.62 190 PHE A CA 1
ATOM 1480 C C . PHE A 1 190 ? 7.640 8.905 -13.674 1.00 90.62 190 PHE A C 1
ATOM 1482 O O . PHE A 1 190 ? 7.114 7.819 -13.445 1.00 90.62 190 PHE A O 1
ATOM 1489 N N . GLY A 1 191 ? 7.954 9.770 -12.716 1.00 87.06 191 GLY A N 1
ATOM 1490 C CA . GLY A 1 191 ? 7.626 9.592 -11.306 1.00 87.06 191 GLY A CA 1
ATOM 1491 C C . GLY A 1 191 ? 6.942 10.854 -10.808 1.00 87.06 19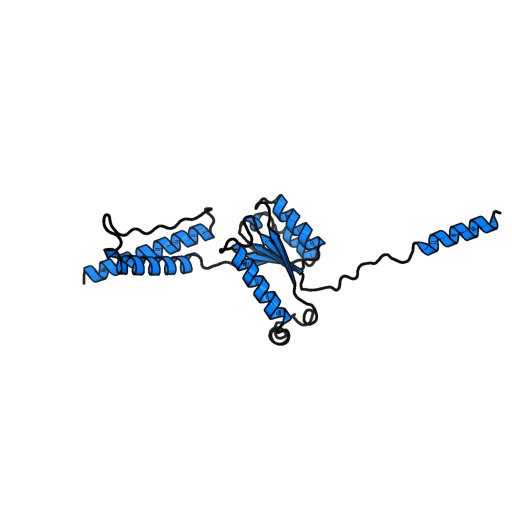1 GLY A C 1
ATOM 1492 O O . GLY A 1 191 ? 7.352 11.953 -11.176 1.00 87.06 191 GLY A O 1
ATOM 1493 N N . ALA A 1 192 ? 5.880 10.704 -10.019 1.00 84.44 192 ALA A N 1
ATOM 1494 C CA . ALA A 1 192 ? 5.093 11.848 -9.565 1.00 84.44 192 ALA A CA 1
ATOM 1495 C C . ALA A 1 192 ? 5.810 12.627 -8.451 1.00 84.44 192 ALA A C 1
ATOM 1497 O O . ALA A 1 192 ? 6.028 13.829 -8.567 1.00 84.44 192 ALA A O 1
ATOM 1498 N N . ILE A 1 193 ? 6.187 11.934 -7.373 1.00 83.50 193 ILE A N 1
ATOM 1499 C CA . ILE A 1 193 ? 6.802 12.518 -6.175 1.00 83.50 193 ILE A CA 1
ATOM 1500 C C . ILE A 1 193 ? 8.081 11.732 -5.871 1.00 83.50 193 ILE A C 1
ATOM 1502 O O . ILE A 1 193 ? 8.042 10.506 -5.954 1.00 83.50 193 ILE A O 1
ATOM 1506 N N . PRO A 1 194 ? 9.209 12.384 -5.531 1.00 85.69 194 PRO A N 1
ATOM 1507 C CA . PRO A 1 194 ? 10.473 11.696 -5.276 1.00 85.69 194 PRO A CA 1
ATOM 1508 C C . PRO A 1 194 ? 10.476 11.017 -3.896 1.00 85.69 194 PRO A C 1
ATOM 1510 O O . PRO A 1 194 ? 11.116 11.487 -2.959 1.00 85.69 194 PRO A O 1
ATOM 1513 N N . THR A 1 195 ? 9.724 9.928 -3.761 1.00 83.75 195 THR A N 1
ATOM 1514 C CA . THR A 1 195 ? 9.734 9.040 -2.590 1.00 83.75 195 THR A CA 1
ATOM 1515 C C . THR A 1 195 ? 10.703 7.883 -2.804 1.00 83.75 195 THR A C 1
ATOM 1517 O O . THR A 1 195 ? 11.055 7.587 -3.947 1.00 83.75 195 THR A O 1
ATOM 1520 N N . ASP A 1 196 ? 11.092 7.190 -1.731 1.00 84.88 196 ASP A N 1
ATOM 1521 C CA . ASP A 1 196 ? 11.997 6.033 -1.813 1.00 84.88 196 ASP A CA 1
ATOM 1522 C C . ASP A 1 196 ? 11.495 4.992 -2.828 1.00 84.88 196 ASP A C 1
ATOM 1524 O O . ASP A 1 196 ? 12.234 4.601 -3.727 1.00 84.88 196 ASP A O 1
ATOM 1528 N N . VAL A 1 197 ? 10.205 4.641 -2.787 1.00 86.44 197 VAL A N 1
ATOM 1529 C CA . VAL A 1 197 ? 9.595 3.676 -3.720 1.00 86.44 197 VAL A CA 1
ATOM 1530 C C . VAL A 1 197 ? 9.626 4.167 -5.173 1.00 86.44 197 VAL A C 1
ATOM 1532 O O . VAL A 1 197 ? 9.874 3.389 -6.099 1.00 86.44 197 VAL A O 1
ATOM 1535 N N . VAL A 1 198 ? 9.383 5.458 -5.419 1.00 88.44 198 VAL A N 1
ATOM 1536 C CA . VAL A 1 198 ? 9.445 6.022 -6.779 1.00 88.44 198 VAL A CA 1
ATOM 1537 C C . VAL A 1 198 ? 10.883 6.028 -7.293 1.00 88.44 198 VAL A C 1
ATOM 1539 O O . VAL A 1 198 ? 11.125 5.681 -8.451 1.00 88.44 198 VAL A O 1
ATOM 1542 N N . VAL A 1 199 ? 11.846 6.365 -6.435 1.00 91.62 199 VAL A N 1
ATOM 1543 C CA . VAL A 1 199 ? 13.273 6.337 -6.771 1.00 91.62 199 VAL A CA 1
ATOM 1544 C C . VAL A 1 199 ? 13.731 4.906 -7.061 1.00 91.62 199 VAL A C 1
ATOM 1546 O O . VAL A 1 199 ? 14.380 4.679 -8.081 1.00 91.62 199 VAL A O 1
ATOM 1549 N N . GLU A 1 200 ? 13.340 3.927 -6.246 1.00 91.69 200 GLU A N 1
ATOM 1550 C CA . GLU A 1 200 ? 13.623 2.506 -6.482 1.00 91.69 200 GLU A CA 1
ATOM 1551 C C . GLU A 1 200 ? 13.052 2.020 -7.821 1.00 91.69 200 GLU A C 1
ATOM 1553 O O . GLU A 1 200 ? 13.750 1.348 -8.584 1.00 91.69 200 GLU A O 1
ATOM 1558 N N . ASN A 1 201 ? 11.817 2.408 -8.160 1.00 92.88 201 ASN A N 1
ATOM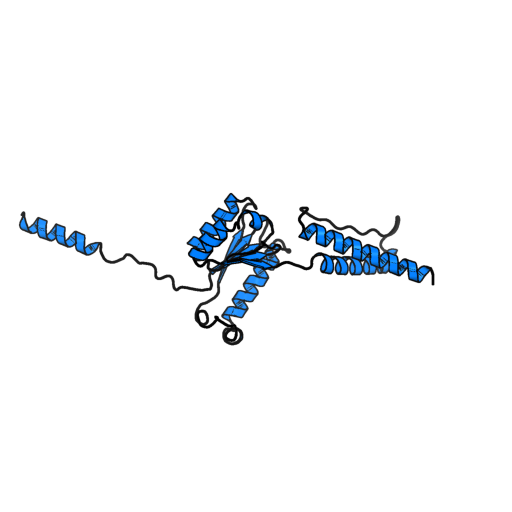 1559 C CA . ASN A 1 201 ? 11.231 2.122 -9.472 1.00 92.88 201 ASN A CA 1
ATOM 1560 C C . ASN A 1 201 ? 12.080 2.706 -10.612 1.00 92.88 201 ASN A C 1
ATOM 1562 O O . ASN A 1 201 ? 12.389 2.009 -11.579 1.00 92.88 201 ASN A O 1
ATOM 1566 N N . MET A 1 202 ? 12.499 3.969 -10.501 1.00 95.69 202 MET A N 1
ATOM 1567 C CA . MET A 1 202 ? 13.334 4.619 -11.517 1.00 95.69 202 MET A CA 1
ATOM 1568 C C . MET A 1 202 ? 14.709 3.955 -11.664 1.00 95.69 202 MET A C 1
ATOM 1570 O O . MET A 1 202 ? 15.175 3.765 -12.790 1.00 95.69 202 MET A O 1
ATOM 1574 N N . ILE A 1 203 ? 15.336 3.561 -10.553 1.00 95.56 203 ILE A N 1
ATOM 1575 C CA . ILE A 1 203 ? 16.611 2.830 -10.541 1.00 95.56 203 ILE A CA 1
ATOM 1576 C C . ILE A 1 203 ? 16.454 1.475 -11.235 1.00 95.56 203 ILE A C 1
ATOM 1578 O O . ILE A 1 203 ? 17.230 1.152 -12.136 1.00 95.56 203 ILE A O 1
ATOM 1582 N N . GLY A 1 204 ? 15.421 0.711 -10.875 1.00 96.62 204 GLY A N 1
ATOM 1583 C CA . GLY A 1 204 ? 15.122 -0.573 -11.504 1.00 96.62 204 GLY A CA 1
ATOM 1584 C C . GLY A 1 204 ? 14.913 -0.436 -13.007 1.00 96.62 204 GLY A C 1
ATOM 1585 O O . GLY A 1 204 ? 15.528 -1.154 -13.797 1.00 96.62 204 GLY A O 1
ATOM 1586 N N . TYR A 1 205 ? 14.112 0.553 -13.412 1.00 97.31 205 TYR A N 1
ATOM 1587 C CA . TYR A 1 205 ? 13.862 0.859 -14.817 1.00 97.31 205 TYR A CA 1
ATOM 1588 C C . TYR A 1 205 ? 15.160 1.179 -15.575 1.00 97.31 205 TYR A C 1
ATOM 1590 O O . TYR A 1 205 ? 15.421 0.610 -16.637 1.00 97.31 205 TYR A O 1
ATOM 1598 N N . TYR A 1 206 ? 16.012 2.046 -15.014 1.00 96.44 206 TYR A N 1
ATOM 1599 C CA . TYR A 1 206 ? 17.321 2.370 -15.586 1.00 96.44 206 TYR A CA 1
ATOM 1600 C C . TYR A 1 206 ? 18.183 1.116 -15.769 1.00 96.44 206 TYR A C 1
ATOM 1602 O O . TYR A 1 206 ? 18.712 0.886 -16.860 1.00 96.44 206 TYR A O 1
ATOM 1610 N N . TRP A 1 207 ? 18.286 0.273 -14.737 1.00 96.94 207 TRP A N 1
ATOM 1611 C CA . TRP A 1 207 ? 19.087 -0.948 -14.798 1.00 96.94 207 TRP A CA 1
ATOM 1612 C C . TRP A 1 207 ? 18.569 -1.952 -15.825 1.00 96.94 207 TRP A C 1
ATOM 1614 O O . TRP A 1 207 ? 19.380 -2.608 -16.480 1.00 96.94 207 TRP A O 1
ATOM 1624 N N . GLY A 1 208 ? 17.252 -2.048 -16.020 1.00 96.25 208 GLY A N 1
ATOM 1625 C CA . GLY A 1 208 ? 16.658 -2.905 -17.050 1.00 96.25 208 GLY A CA 1
ATOM 1626 C C . GLY A 1 208 ? 17.078 -2.486 -18.459 1.00 96.25 208 GLY A C 1
ATOM 1627 O O . GLY A 1 208 ? 17.567 -3.312 -19.236 1.00 96.25 208 GLY A O 1
ATOM 1628 N N . VAL A 1 209 ? 16.979 -1.187 -18.765 1.00 94.75 209 VAL A N 1
ATOM 1629 C CA . VAL A 1 209 ? 17.431 -0.631 -20.053 1.00 94.75 209 VAL A CA 1
ATOM 1630 C C . VAL A 1 209 ? 18.946 -0.787 -20.220 1.00 94.75 209 VAL A C 1
ATOM 1632 O O . VAL A 1 209 ? 19.420 -1.220 -21.273 1.00 94.75 209 VAL A O 1
ATOM 1635 N N . TYR A 1 210 ? 19.720 -0.465 -19.181 1.00 94.81 210 TYR A N 1
ATOM 1636 C CA . TYR A 1 210 ? 21.179 -0.552 -19.206 1.00 94.81 210 TYR A CA 1
ATOM 1637 C C . TYR A 1 210 ? 21.662 -1.986 -19.461 1.00 94.81 210 TYR A C 1
ATOM 1639 O O . TYR A 1 210 ? 22.494 -2.217 -20.342 1.00 94.81 210 TYR A O 1
ATOM 1647 N N . TYR A 1 211 ? 21.098 -2.962 -18.746 1.00 95.00 211 TYR A N 1
ATOM 1648 C CA . TYR A 1 211 ? 21.431 -4.374 -18.910 1.00 95.00 211 TYR A CA 1
ATOM 1649 C C . TYR A 1 211 ? 21.151 -4.870 -20.332 1.00 95.00 211 TYR A C 1
ATOM 1651 O O . TYR A 1 211 ? 21.998 -5.533 -20.937 1.00 95.00 211 TYR A O 1
ATOM 1659 N N . PHE A 1 212 ? 19.985 -4.525 -20.885 1.00 93.56 212 PHE A N 1
ATOM 1660 C CA . PHE A 1 212 ? 19.626 -4.894 -22.252 1.00 93.56 212 PHE A CA 1
ATOM 1661 C C . PHE A 1 212 ? 20.646 -4.361 -23.271 1.00 93.56 212 PHE A C 1
ATOM 1663 O O . PHE A 1 212 ? 21.124 -5.110 -24.128 1.00 93.56 212 PHE A O 1
ATOM 1670 N N . ASN A 1 213 ? 21.048 -3.094 -23.133 1.00 90.00 213 ASN A N 1
ATOM 1671 C CA . ASN A 1 213 ? 22.042 -2.476 -24.010 1.00 90.00 213 ASN A CA 1
ATOM 1672 C C . ASN A 1 213 ? 23.414 -3.161 -23.915 1.00 90.00 213 ASN A C 1
ATOM 1674 O O . ASN A 1 213 ? 24.030 -3.420 -24.949 1.00 90.00 213 ASN A O 1
ATOM 1678 N N . LEU A 1 214 ? 23.869 -3.521 -22.709 1.00 90.94 214 LEU A N 1
ATOM 1679 C CA . LEU A 1 214 ? 25.116 -4.273 -22.529 1.00 90.94 214 LEU A CA 1
ATOM 1680 C C . LEU A 1 214 ? 25.082 -5.637 -23.233 1.00 90.94 214 LEU A C 1
ATOM 1682 O O . LEU A 1 214 ? 26.046 -6.016 -23.899 1.00 90.94 214 LEU A O 1
ATOM 1686 N N . LYS A 1 215 ? 23.977 -6.384 -23.110 1.00 85.06 215 LYS A N 1
ATOM 1687 C CA . LYS A 1 215 ? 23.834 -7.695 -23.764 1.00 85.06 215 LYS A CA 1
ATOM 1688 C C . LYS A 1 215 ? 23.817 -7.586 -25.285 1.00 85.06 215 LYS A C 1
ATOM 1690 O O . LYS A 1 215 ? 24.476 -8.383 -25.948 1.00 85.06 215 LYS A O 1
ATOM 1695 N N . LYS A 1 216 ? 23.131 -6.582 -25.835 1.00 71.50 216 LYS A N 1
ATOM 1696 C CA . LYS A 1 216 ? 23.123 -6.327 -27.280 1.00 71.50 216 LYS A CA 1
ATOM 1697 C C . LYS A 1 216 ? 24.518 -5.972 -27.806 1.00 71.50 216 LYS A C 1
ATOM 1699 O O . LYS A 1 216 ? 24.897 -6.450 -28.871 1.00 71.50 216 LYS A O 1
ATOM 1704 N N . LEU A 1 217 ? 25.290 -5.186 -27.050 1.00 60.72 217 LEU A N 1
ATOM 1705 C CA . LEU A 1 217 ? 26.658 -4.818 -27.420 1.00 60.72 217 LEU A CA 1
ATOM 1706 C C . LEU A 1 217 ? 27.579 -6.045 -27.507 1.00 60.72 217 LEU A C 1
ATOM 1708 O O . LEU A 1 217 ? 28.383 -6.137 -28.426 1.00 60.72 217 LEU A O 1
ATOM 1712 N N . MET A 1 218 ? 27.435 -7.009 -26.591 1.00 52.84 218 MET A N 1
ATOM 1713 C CA . MET A 1 218 ? 28.262 -8.222 -26.597 1.00 52.84 218 MET A CA 1
ATOM 1714 C C . MET A 1 218 ? 27.974 -9.149 -27.785 1.00 52.84 218 MET A C 1
ATOM 1716 O O . MET A 1 218 ? 28.908 -9.738 -28.310 1.00 52.84 218 MET A O 1
ATOM 1720 N N . ILE A 1 219 ? 26.720 -9.242 -28.240 1.00 58.56 219 ILE A N 1
ATOM 1721 C CA . ILE A 1 219 ? 26.349 -10.053 -29.418 1.00 58.56 219 ILE A CA 1
ATOM 1722 C C . ILE A 1 219 ? 26.851 -9.411 -30.723 1.00 58.56 219 ILE A C 1
ATOM 1724 O O . ILE A 1 219 ? 27.122 -10.109 -31.688 1.00 58.56 219 ILE A O 1
ATOM 1728 N N . ALA A 1 220 ? 26.998 -8.085 -30.767 1.00 52.94 220 ALA A N 1
ATOM 1729 C CA . ALA A 1 220 ? 27.517 -7.389 -31.946 1.00 52.94 220 ALA A CA 1
ATOM 1730 C C . ALA A 1 220 ? 29.049 -7.495 -32.112 1.00 52.94 220 ALA A C 1
ATOM 1732 O O . ALA A 1 220 ? 29.568 -7.101 -33.154 1.00 52.94 220 ALA A O 1
ATOM 1733 N N . ILE A 1 221 ? 29.767 -7.969 -31.086 1.00 43.91 221 ILE A N 1
ATOM 1734 C CA . ILE A 1 221 ? 31.239 -8.077 -31.060 1.00 43.91 221 ILE A CA 1
ATOM 1735 C C . ILE A 1 221 ? 31.705 -9.544 -31.204 1.00 43.91 221 ILE A C 1
ATOM 1737 O O . ILE A 1 221 ? 32.882 -9.780 -31.475 1.00 43.91 221 ILE A O 1
ATOM 1741 N N . SER A 1 222 ? 30.804 -10.521 -31.040 1.00 43.88 222 SER A N 1
ATOM 1742 C CA . SER A 1 222 ? 31.046 -11.962 -31.242 1.00 43.88 222 SER A CA 1
ATOM 1743 C C . SER A 1 222 ? 30.741 -12.408 -32.666 1.00 43.88 222 SER A C 1
ATOM 1745 O O . SER A 1 222 ? 31.530 -13.209 -33.207 1.00 43.88 222 SER A O 1
#

Organism: NCBI:txid1276218

pLDDT: mean 83.95, std 16.88, range [38.62, 98.31]

Sequence (222 aa):
MRKIFKLLSTSLVLLNSSIVLVGCRPTTLGEIWIITEGGDLFDKAFNQQVLEGSQDFVETFNANREVISNIPGFEQWKDQPARIKWIISKDGELATLQNNYNIASYAGAKTIICAGYRHIPALTPEIQKIYADLGVRFILIDSLIKNPINLAGITYAAEKSSYLAALAGAIWLVANHEKYQSNGLKMSTFGAIPTDVVVENMIGYYWGVYYFNLKKLMIAIS

Radius of gyration: 27.25 Å; Cα contacts (8 Å, |Δi|>4): 292; chains: 1; bounding box: 83×41×88 Å

Foldseek 3Di:
DVVVVVVVVVVVVVVPPDDPCPVPPPQAQAEEEEEEQADDCPPVDQNVVVVVVLVVVQVCCQPPLVVCPPPPPCPVHSVHHHDYDYDHFHHLDLVRLLVVVVVSLVVNAQEYEYRDDSCQVNQDQVSQVVVVVSNHAYEYECDDDPPHDRYHYHHDQLLQVLLVVLLVVLVVCVVPVVVPDDDDDDDDDDDDDPDPSSVSNVNSNVNSNVVNVVVVVVVVVD

Secondary structure (DSSP, 8-state):
-HHHHHHHHHHHHTTSSS----------SEEEEEEESSS-TT-SSHHHHHHHHHHHHHHHHHH-HHHHTTSTT-TTTTTS-EEEEEE--S---HHHHHHHHHHHHHHT-SEEEEESGGGGGG--HHHHHHHHHTT-EEEEES---SS-SSEEEE---HHHHHHHHHHHHHHHHHHTGGGS-SS--------SS--HHHHHHHHHHHHHHHHHHHHHHHHTT-

Solvent-accessible surface area (backbone atoms only — not comparable to full-atom values): 12657 Å² total; per-residue (Å²): 112,77,71,59,56,56,55,56,59,57,54,61,63,68,72,72,74,80,77,80,74,73,73,77,65,77,85,46,69,18,32,34,30,40,36,36,41,30,81,53,64,80,60,86,48,70,50,26,51,54,50,50,55,52,47,53,48,33,51,50,52,62,73,41,52,76,74,52,60,77,44,90,83,29,80,91,42,73,91,41,63,52,44,82,50,73,44,77,30,91,42,46,46,52,69,58,49,46,51,52,51,50,54,42,46,77,74,52,31,30,32,38,37,32,50,39,57,57,47,56,83,47,57,40,73,69,52,32,48,57,37,39,78,72,60,30,34,40,37,33,32,67,33,78,69,85,85,57,86,40,54,47,58,42,72,74,69,36,27,62,56,26,18,52,51,26,36,52,49,49,53,51,50,61,78,45,40,88,81,62,79,83,87,73,93,79,85,84,84,87,71,92,59,98,41,73,62,46,48,34,25,52,51,16,26,51,50,16,44,51,52,51,52,53,54,53,54,54,64,77,74,108

Mean predicted aligned error: 10.34 Å